Protein 3KUX (pdb70)

Secondary structure (DSSP, 8-state):
------EEEEEE--SHHIIIIIHHH---TTEEEEEEE-S-HHHHHTT-SS--EES-----S-SS--EEEE-S-TTTHHHHHHHHHHTT-EEEE-SS--S-HHHHHHHHHHHHHTT--EEE--GGGG-HHHHHHHHHHHHTTT-SEEEEEEEEE-B--SS-SS-S---B-HHHHHHHHHHHHHHHHH---SEEEEEE---TT--SB-EEEEEEEETTEEEEEEEESB--S---SEEEEESSEEEEE-S--SHHHHHHTT--S--TTTT----EEEEEESSS-EEEEEEPPPPP-THHHHHHHHHHHTTSS--SSBHHHHHH--HHHHHHHHHHHTS-EEP----

Nearest PDB structures (foldseek):
  3e82-assembly2_D  TM=9.423E-01  e=1.980E-44  Klebsiella pneumoniae subsp. pneumoniae MGH 78578
  3gfg-assembly2_C  TM=9.521E-01  e=1.732E-41  Bacillus subtilis subsp. subtilis str. 168
  3gfg-assembly5_J  TM=9.539E-01  e=9.279E-41  Bacillus subtilis subsp. subtilis str. 168
  3gfg-assembly3_F  TM=9.512E-01  e=4.410E-40  Bacillus subtilis subsp. subtilis str. 168
  3fhl-assembly2_D  TM=9.254E-01  e=2.759E-38  Bacteroides fragilis NCTC 9343

Structure (mmCIF, N/CA/C/O backbone):
data_3KUX
#
_entry.id   3KUX
#
_cell.length_a   97.55
_cell.length_b   97.55
_cell.length_c   172.51
_cell.angle_alpha   90.0
_cell.angle_beta   90.0
_cell.angle_gamma   120.0
#
_symmetry.space_group_name_H-M   'P 65 2 2'
#
loop_
_entity.id
_entity.type
_entity.pdbx_description
1 polymer 'Putative oxidoreductase'
2 non-polymer 'CHLORIDE ION'
3 water water
#
loop_
_atom_site.group_PDB
_atom_site.id
_atom_site.type_symbol
_atom_site.label_atom_id
_atom_site.label_alt_id
_atom_site.label_comp_id
_atom_site.label_asym_id
_atom_site.label_entity_id
_atom_site.label_seq_id
_atom_site.pdbx_PDB_ins_code
_atom_site.Cartn_x
_atom_site.Cartn_y
_atom_site.Cartn_z
_atom_site.occupancy
_atom_site.B_iso_or_equiv
_atom_site.auth_seq_id
_atom_site.auth_comp_id
_atom_site.auth_asym_id
_atom_site.auth_atom_id
_atom_site.pdbx_PDB_model_num
ATOM 1 N N . SER A 1 1 ? -1.607 39.847 -30.290 1.00 90.79 -2 SER A N 1
ATOM 2 C CA . SER A 1 1 ? -2.956 39.244 -30.510 1.00 91.25 -2 SER A CA 1
ATOM 3 C C . SER A 1 1 ? -4.055 40.077 -29.847 1.00 90.92 -2 SER A C 1
ATOM 4 O O . SER A 1 1 ? -3.767 41.001 -29.083 1.00 90.19 -2 SER A O 1
ATOM 7 N N . ASN A 1 2 ? -5.311 39.747 -30.140 1.00 90.77 -1 ASN A N 1
AT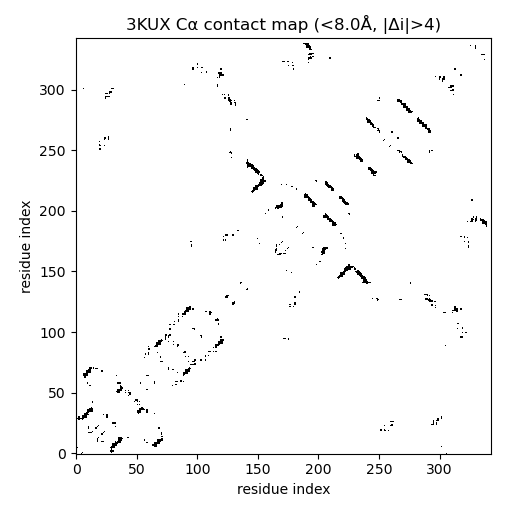OM 8 C CA . ASN A 1 2 ? -6.445 40.535 -29.654 1.00 90.94 -1 ASN A CA 1
ATOM 9 C C . ASN A 1 2 ? -7.078 40.032 -28.358 1.00 89.98 -1 ASN A C 1
ATOM 10 O O . ASN A 1 2 ? -7.433 38.857 -28.240 1.00 89.34 -1 ASN A O 1
ATOM 15 N N . ALA A 1 3 ? -7.220 40.939 -27.393 1.00 88.93 0 ALA A N 1
ATOM 16 C CA . ALA A 1 3 ? -7.941 40.657 -26.154 1.00 86.50 0 ALA A CA 1
ATOM 17 C C . ALA A 1 3 ? -9.426 40.863 -26.402 1.00 84.86 0 ALA A C 1
ATOM 18 O O . ALA A 1 3 ? -10.242 40.796 -25.483 1.00 84.93 0 ALA A O 1
ATOM 28 N N . ALA A 1 5 ? -10.656 39.587 -29.720 1.00 74.84 2 ALA A N 1
ATOM 29 C CA . ALA A 1 5 ? -10.960 38.471 -30.613 1.00 71.43 2 ALA A CA 1
ATOM 30 C C . ALA A 1 5 ? -10.062 37.246 -30.412 1.00 68.87 2 ALA A C 1
ATOM 31 O O . ALA A 1 5 ? -10.185 36.260 -31.135 1.00 68.15 2 ALA A O 1
ATOM 33 N N . ASP A 1 6 ? -9.162 37.302 -29.436 1.00 65.86 3 ASP A N 1
ATOM 34 C CA . ASP A 1 6 ? -8.262 36.179 -29.191 1.00 62.40 3 ASP A CA 1
ATOM 35 C C . ASP A 1 6 ? -8.171 35.843 -27.703 1.00 58.95 3 ASP A C 1
ATOM 36 O O . ASP A 1 6 ? -8.294 36.720 -26.850 1.00 58.58 3 ASP A O 1
ATOM 41 N N . LYS A 1 7 ? -7.958 34.565 -27.402 1.00 54.24 4 LYS A N 1
ATOM 42 C CA . LYS A 1 7 ? -7.936 34.096 -26.023 1.00 49.80 4 LYS A CA 1
ATOM 43 C C . LYS A 1 7 ? -6.720 33.235 -25.713 1.00 46.32 4 LYS A C 1
ATOM 44 O O . LYS A 1 7 ? -6.286 32.430 -26.534 1.00 46.17 4 LYS A O 1
ATOM 50 N N . ILE A 1 8 ? -6.179 33.423 -24.515 1.00 41.84 5 ILE A N 1
ATOM 51 C CA . ILE A 1 8 ? -5.118 32.584 -23.985 1.00 37.09 5 ILE A CA 1
ATOM 52 C C . ILE A 1 8 ? -5.758 31.600 -23.021 1.00 35.43 5 ILE A C 1
ATOM 53 O O . ILE A 1 8 ? -6.297 32.001 -21.991 1.00 35.42 5 ILE A O 1
ATOM 58 N N . LYS A 1 9 ? -5.718 30.316 -23.352 1.00 32.88 6 LYS A N 1
ATOM 59 C CA . LYS A 1 9 ? -6.339 29.317 -22.494 1.00 31.74 6 LYS A CA 1
ATOM 60 C C . LYS A 1 9 ? -5.442 29.008 -21.300 1.00 30.17 6 LYS A C 1
ATOM 61 O O . LYS A 1 9 ? -4.239 28.794 -21.450 1.00 30.14 6 LYS A O 1
ATOM 67 N N . VAL A 1 10 ? -6.035 28.996 -20.111 1.00 28.37 7 VAL A N 1
ATOM 68 C CA . VAL A 1 10 ? -5.272 28.860 -18.877 1.00 26.14 7 VAL A CA 1
ATOM 69 C C . VAL A 1 10 ? -5.624 27.594 -18.100 1.00 25.67 7 VAL A C 1
ATOM 70 O O . VAL A 1 10 ? -6.781 27.175 -18.065 1.00 25.84 7 VAL A O 1
ATOM 74 N N . GLY A 1 11 ? -4.615 26.994 -17.476 1.00 25.33 8 GLY A N 1
ATOM 75 C CA . GLY A 1 11 ? -4.817 25.841 -16.601 1.00 23.61 8 GLY A CA 1
ATOM 76 C C . GLY A 1 11 ? -4.444 26.158 -15.161 1.00 22.72 8 GLY A C 1
ATOM 77 O O . GLY A 1 11 ? -3.295 26.488 -14.864 1.00 22.69 8 GLY A O 1
ATOM 78 N N . LEU A 1 12 ? -5.421 26.068 -14.265 1.00 21.54 9 LEU A N 1
ATOM 79 C CA . LEU A 1 12 ? -5.192 26.342 -12.850 1.00 21.35 9 LEU A CA 1
ATOM 80 C C . LEU A 1 12 ? -4.955 25.039 -12.092 1.00 22.30 9 LEU A C 1
ATOM 81 O O . LEU A 1 12 ? -5.612 24.032 -12.357 1.00 24.75 9 LEU A O 1
ATOM 86 N N . LEU A 1 13 ? -4.018 25.060 -11.150 1.00 21.53 10 LEU A N 1
ATOM 87 C CA . LEU A 1 13 ? -3.645 23.852 -10.418 1.00 22.04 10 LEU A CA 1
ATOM 88 C C . LEU A 1 13 ? -4.212 23.813 -8.999 1.00 23.06 10 LEU A C 1
ATOM 89 O O . LEU A 1 13 ? -3.740 24.523 -8.108 1.00 24.36 10 LEU A O 1
ATOM 94 N N . GLY A 1 14 ? -5.227 22.978 -8.798 1.00 22.76 11 GLY A N 1
ATOM 95 C CA . GLY A 1 14 ? -5.849 22.825 -7.487 1.00 23.63 11 GLY A CA 1
ATOM 96 C C . GLY A 1 14 ? -6.851 23.921 -7.181 1.00 24.21 11 GLY A C 1
ATOM 97 O O . GLY A 1 14 ? -6.929 24.917 -7.898 1.00 23.04 11 GLY A O 1
ATOM 98 N N . TYR A 1 15 ? -7.627 23.734 -6.117 1.00 24.82 12 TYR A N 1
ATOM 99 C CA . TYR A 1 15 ? -8.587 24.750 -5.699 1.00 25.27 12 TYR A CA 1
ATOM 100 C C . TYR A 1 15 ? -8.382 25.147 -4.239 1.00 24.34 12 TYR A C 1
ATOM 101 O O . TYR A 1 15 ? -9.321 25.131 -3.435 1.00 23.21 12 TYR A O 1
ATOM 110 N N . GLY A 1 16 ? -7.145 25.502 -3.907 1.00 23.13 13 GLY A N 1
ATOM 111 C CA . GLY A 1 16 ? -6.819 25.961 -2.568 1.00 21.97 13 GLY A CA 1
ATOM 112 C C . GLY A 1 16 ? -7.386 27.342 -2.308 1.00 21.84 13 GLY A C 1
ATOM 113 O O . GLY A 1 16 ? -8.108 27.898 -3.137 1.00 20.66 13 GLY A O 1
ATOM 114 N N . TYR A 1 17 ? -7.055 27.898 -1.149 1.00 21.62 14 TYR A N 1
ATOM 115 C CA . TYR A 1 17 ? -7.503 29.235 -0.789 1.00 21.76 14 TYR A CA 1
ATOM 116 C C . TYR A 1 17 ? -7.090 30.271 -1.840 1.00 21.84 14 TYR A C 1
ATOM 117 O O . TYR A 1 17 ? -7.815 31.237 -2.097 1.00 20.62 14 TYR A O 1
ATOM 126 N N . ALA A 1 18 ? -5.924 30.064 -2.444 1.00 20.86 15 ALA A N 1
ATOM 127 C CA . ALA A 1 18 ? -5.405 31.001 -3.433 1.00 19.31 15 ALA A CA 1
ATOM 128 C C . ALA A 1 18 ? -6.148 30.918 -4.769 1.00 19.00 15 ALA A C 1
ATOM 129 O O . ALA A 1 18 ? -6.485 31.945 -5.355 1.00 18.05 15 ALA A O 1
ATOM 131 N N . SER A 1 19 ? -6.399 29.702 -5.249 1.00 18.28 16 SER A N 1
ATOM 132 C CA . SER A 1 19 ? -7.098 29.518 -6.521 1.00 19.04 16 SER A CA 1
ATOM 133 C C . SER A 1 19 ? -8.515 30.063 -6.434 1.00 19.35 16 SER A C 1
ATOM 134 O O . SER A 1 19 ? -9.002 30.756 -7.334 1.00 17.40 16 SER A O 1
ATOM 137 N N . LYS A 1 20 ? -9.162 29.730 -5.325 1.00 20.18 17 LYS A N 1
ATOM 138 C CA . LYS A 1 20 ? -10.518 30.143 -5.023 1.00 19.52 17 LYS A CA 1
ATOM 139 C C . LYS A 1 20 ? -10.614 31.660 -4.879 1.00 17.96 17 LYS A C 1
ATOM 140 O O . LYS A 1 20 ? -11.516 32.294 -5.431 1.00 18.30 17 LYS A O 1
ATOM 146 N N . THR A 1 21 ? -9.668 32.239 -4.149 1.00 15.90 18 THR A N 1
ATOM 147 C CA . THR A 1 21 ? -9.745 33.644 -3.770 1.00 14.28 18 THR A CA 1
ATOM 148 C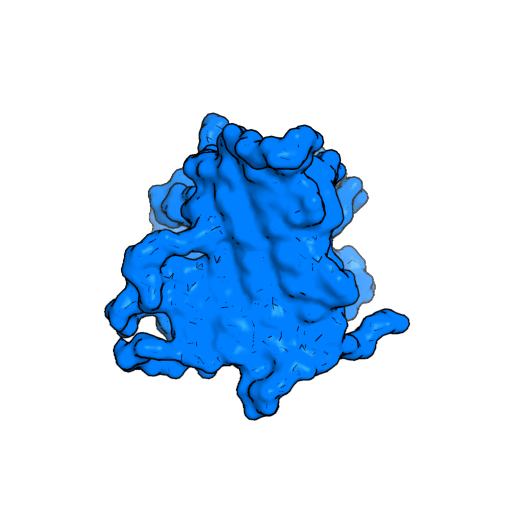 C . THR A 1 21 ? -9.167 34.597 -4.817 1.00 14.48 18 THR A C 1
ATOM 149 O O . THR A 1 21 ? -9.756 35.633 -5.114 1.00 15.26 18 THR A O 1
ATOM 153 N N . PHE A 1 22 ? -8.018 34.250 -5.381 1.00 15.18 19 PHE A N 1
ATOM 154 C CA . PHE A 1 22 ? -7.337 35.156 -6.295 1.00 15.60 19 PHE A CA 1
ATOM 155 C C . PHE A 1 22 ? -7.374 34.689 -7.740 1.00 17.62 19 PHE A C 1
ATOM 156 O O . PHE A 1 22 ? -8.003 35.314 -8.594 1.00 20.94 19 PHE A O 1
ATOM 164 N N . HIS A 1 23 ? -6.695 33.585 -8.011 1.00 18.41 20 HIS A N 1
ATOM 165 C CA . HIS A 1 23 ? -6.429 33.176 -9.386 1.00 19.94 20 HIS A CA 1
ATOM 166 C C . HIS A 1 23 ? -7.666 32.957 -10.257 1.00 19.70 20 HIS A C 1
ATOM 167 O O . HIS A 1 23 ? -7.752 33.493 -11.362 1.00 18.33 20 HIS A O 1
ATOM 174 N N . ALA A 1 24 ? -8.625 32.179 -9.768 1.00 19.92 21 ALA A N 1
ATOM 175 C CA . ALA A 1 24 ? -9.843 31.951 -10.542 1.00 20.23 21 ALA A CA 1
ATOM 176 C C . ALA A 1 24 ? -10.550 33.274 -10.836 1.00 19.13 21 ALA A C 1
ATOM 177 O O . ALA A 1 24 ? -10.659 33.679 -11.989 1.00 19.86 21 ALA A O 1
ATOM 179 N N . PRO A 1 25 ? -11.017 33.960 -9.784 1.00 18.36 22 PRO A N 1
ATOM 180 C CA . PRO A 1 25 ? -11.776 35.192 -9.955 1.00 17.29 22 PRO A CA 1
ATOM 181 C C . PRO A 1 25 ? -11.057 36.205 -10.832 1.00 17.33 22 PRO A C 1
ATOM 182 O O . PRO A 1 25 ? -11.698 36.891 -11.622 1.00 18.92 22 PRO A O 1
ATOM 186 N N . LEU A 1 26 ? -9.736 36.296 -10.695 1.00 18.62 23 LEU A N 1
ATOM 187 C CA . LEU A 1 26 ? -8.952 37.313 -11.404 1.00 18.38 23 LEU A CA 1
ATOM 188 C C . LEU A 1 26 ? -8.682 36.967 -12.867 1.00 19.77 23 LEU A C 1
ATOM 189 O O . LEU A 1 26 ? -8.721 37.844 -13.731 1.00 22.02 23 LEU A O 1
ATOM 194 N N . ILE A 1 27 ? -8.394 35.695 -13.140 1.00 19.52 24 ILE A N 1
ATOM 195 C CA . ILE A 1 27 ? -8.251 35.223 -14.513 1.00 19.65 24 ILE A CA 1
ATOM 196 C C . ILE A 1 27 ? -9.592 35.316 -15.219 1.00 20.91 24 ILE A C 1
ATOM 197 O O . ILE A 1 27 ? -9.680 35.761 -16.362 1.00 23.25 24 ILE A O 1
ATOM 210 N N . GLY A 1 29 ? -11.924 37.347 -14.667 1.00 18.63 26 GLY A N 1
ATOM 211 C CA . GLY A 1 29 ? -12.313 38.736 -14.884 1.00 19.28 26 GLY A CA 1
ATOM 212 C C . GLY A 1 29 ? -11.427 39.469 -15.869 1.00 19.17 26 GLY A C 1
ATOM 213 O O . GLY A 1 29 ? -11.617 40.656 -16.128 1.00 18.10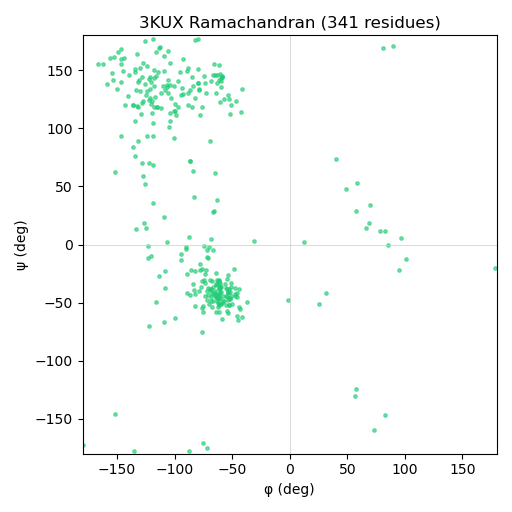 26 GLY A O 1
ATOM 214 N N . THR A 1 30 ? -10.460 38.753 -16.426 1.00 19.80 27 THR A N 1
ATOM 215 C CA . THR A 1 30 ? -9.494 39.345 -17.340 1.00 20.36 27 THR A CA 1
ATOM 216 C C . THR A 1 30 ? -9.787 38.981 -18.800 1.00 19.55 27 THR A C 1
ATOM 217 O O . THR A 1 30 ? -9.686 37.810 -19.193 1.00 19.57 27 THR A O 1
ATOM 221 N N . PRO A 1 31 ? -10.158 39.987 -19.611 1.00 18.15 28 PRO A N 1
ATOM 222 C CA . PRO A 1 31 ? -10.399 39.758 -21.033 1.00 17.59 28 PRO A CA 1
ATOM 223 C C . PRO A 1 31 ? -9.120 39.268 -21.695 1.00 17.61 28 PRO A C 1
ATOM 224 O O . PRO A 1 31 ? -8.030 39.726 -21.348 1.00 18.08 28 PRO A O 1
ATOM 228 N N . GLY A 1 32 ? -9.251 38.335 -22.630 1.00 16.90 29 GLY A N 1
ATOM 229 C CA . GLY A 1 32 ? -8.088 37.751 -23.278 1.00 17.98 29 GLY A CA 1
ATOM 230 C C . GLY A 1 32 ? -7.656 36.461 -22.609 1.00 19.19 29 GLY A C 1
ATOM 231 O O . GLY A 1 32 ? -6.984 35.637 -23.224 1.00 19.77 29 GLY A O 1
ATOM 232 N N . LEU A 1 33 ? -8.038 36.284 -21.347 1.00 20.14 30 LEU A N 1
ATOM 233 C CA . LEU A 1 33 ? -7.734 35.049 -20.629 1.00 20.89 30 LEU A CA 1
ATOM 234 C C . LEU A 1 33 ? -8.979 34.179 -20.453 1.00 22.14 30 LEU A C 1
ATOM 235 O O . LEU A 1 33 ? -10.057 34.673 -20.110 1.00 22.48 30 LEU A O 1
ATOM 240 N N . GLU A 1 34 ? -8.818 32.882 -20.696 1.00 23.56 31 GLU A N 1
ATOM 241 C CA . GLU A 1 34 ? -9.906 31.918 -20.561 1.00 26.92 31 GLU A CA 1
ATOM 242 C C . GLU A 1 34 ? -9.462 30.740 -19.699 1.00 28.32 31 GLU A C 1
ATOM 243 O O . GLU A 1 34 ? -8.591 29.961 -20.094 1.00 27.77 31 GLU A O 1
ATOM 249 N N . LEU A 1 35 ? -10.056 30.620 -18.517 1.00 29.86 32 LEU A N 1
ATOM 250 C CA . LEU A 1 35 ? -9.739 29.515 -17.623 1.00 31.01 32 LEU A CA 1
ATOM 251 C C . LEU A 1 35 ? -10.274 28.205 -18.205 1.00 32.11 32 LEU A C 1
ATOM 252 O O . LEU A 1 35 ? -11.407 27.799 -17.933 1.00 32.07 32 LEU A O 1
ATOM 257 N N . ALA A 1 36 ? -9.446 27.557 -19.018 1.00 33.19 33 ALA A N 1
ATOM 258 C CA . ALA A 1 36 ? -9.834 26.326 -19.691 1.00 34.14 33 ALA A CA 1
ATOM 259 C C . ALA A 1 36 ? -10.176 25.220 -18.699 1.00 34.67 33 ALA A C 1
ATOM 260 O O . ALA A 1 36 ? -11.241 24.613 -18.786 1.00 35.70 33 ALA A O 1
ATOM 262 N N . GLY A 1 37 ? -9.278 24.962 -17.754 1.00 34.87 34 GLY A N 1
ATOM 263 C CA . GLY A 1 37 ? -9.485 23.870 -16.808 1.00 34.42 34 GLY A CA 1
ATOM 264 C C . GLY A 1 37 ? -8.818 24.041 -15.457 1.00 33.46 34 GLY A C 1
ATOM 265 O O . GLY A 1 37 ? -7.889 24.834 -15.299 1.00 32.93 34 GLY A O 1
ATOM 266 N N . VAL A 1 38 ? -9.301 23.283 -14.480 1.00 32.97 35 VAL A N 1
ATOM 267 C CA . VAL A 1 38 ? -8.735 23.287 -13.142 1.00 33.73 35 VAL A CA 1
ATOM 268 C C . VAL A 1 38 ? -8.569 21.850 -12.664 1.00 34.55 35 VAL A C 1
ATOM 269 O O . VAL A 1 38 ? -9.487 21.042 -12.803 1.00 35.18 35 VAL A O 1
ATOM 273 N N . SER A 1 39 ? -7.401 21.533 -12.110 1.00 34.34 36 SER A N 1
ATOM 274 C CA . SER A 1 39 ? -7.158 20.205 -11.551 1.00 34.27 36 SER A CA 1
ATOM 275 C C . SER A 1 39 ? -7.498 20.195 -10.065 1.00 35.26 36 SER A C 1
ATOM 276 O O . SER A 1 39 ? -7.052 21.065 -9.317 1.00 35.72 36 SER A O 1
ATOM 279 N N . SER A 1 40 ? -8.292 19.217 -9.638 1.00 36.16 37 SER A N 1
ATOM 280 C CA . SER A 1 40 ? -8.741 19.175 -8.250 1.00 38.22 37 SER A CA 1
ATOM 281 C C . SER A 1 40 ? -9.276 17.814 -7.823 1.00 39.77 37 SER A C 1
ATOM 282 O O . SER A 1 40 ? -9.726 17.022 -8.653 1.00 39.55 37 SER A O 1
ATOM 285 N N . SER A 1 41 ? -9.223 17.552 -6.519 1.00 42.30 38 SER A N 1
ATOM 286 C CA . SER A 1 41 ? -9.752 16.312 -5.952 1.00 44.80 38 SER A CA 1
ATOM 287 C C . SER A 1 41 ? -11.277 16.334 -5.890 1.00 46.51 38 SER A C 1
ATOM 288 O O . SER A 1 41 ? -11.937 15.417 -6.381 1.00 46.99 38 SER A O 1
ATOM 291 N N . ASP A 1 42 ? -11.831 17.380 -5.280 1.00 47.99 39 ASP A N 1
ATOM 292 C CA . ASP A 1 42 ? -13.281 17.531 -5.187 1.00 49.04 39 ASP A CA 1
ATOM 293 C C . ASP A 1 42 ? -13.786 18.593 -6.154 1.00 48.36 39 ASP A C 1
ATOM 294 O O . ASP A 1 42 ? -13.687 19.789 -5.884 1.00 48.26 39 ASP A O 1
ATOM 299 N N . ALA A 1 43 ? -14.328 18.145 -7.280 1.00 48.18 40 ALA A N 1
ATOM 300 C CA . ALA A 1 43 ? -14.889 19.052 -8.268 1.00 48.71 40 ALA A CA 1
ATOM 301 C C . ALA A 1 43 ? -16.087 19.797 -7.685 1.00 49.11 40 ALA A C 1
ATOM 302 O O . ALA A 1 43 ? -16.321 20.963 -8.006 1.00 49.02 40 ALA A O 1
ATOM 304 N N . SER A 1 44 ? -16.838 19.118 -6.824 1.00 49.83 41 SER A N 1
ATOM 305 C CA . SER A 1 44 ? -18.004 19.718 -6.180 1.00 49.99 41 SER A CA 1
ATOM 306 C C . SER A 1 44 ? -17.639 21.017 -5.466 1.00 50.12 41 SER A C 1
ATOM 307 O O . SER A 1 44 ? -18.408 21.978 -5.474 1.00 51.20 41 SER A O 1
ATOM 310 N N . LYS A 1 45 ? -16.465 21.035 -4.845 1.00 50.00 42 LYS A N 1
ATOM 311 C CA . LYS A 1 45 ? -15.952 22.234 -4.193 1.00 49.75 42 LYS A CA 1
ATOM 312 C C . LYS A 1 45 ? -15.754 23.353 -5.215 1.00 48.80 42 LYS A C 1
ATOM 313 O O . LYS A 1 45 ? -15.954 24.531 -4.913 1.00 48.82 42 LYS A O 1
ATOM 319 N N . VAL A 1 46 ? -15.372 22.974 -6.431 1.00 47.71 43 VAL A N 1
ATOM 320 C CA . VAL A 1 46 ? -15.150 23.936 -7.504 1.00 46.98 43 VAL A CA 1
ATOM 321 C C . VAL A 1 46 ? -16.465 24.453 -8.060 1.00 47.05 43 VAL A C 1
ATOM 322 O O . VAL A 1 46 ? -16.724 25.656 -8.047 1.00 46.80 43 VAL A O 1
ATOM 326 N N . HIS A 1 47 ? -17.291 23.530 -8.545 1.00 47.64 44 HIS A N 1
ATOM 327 C CA . HIS A 1 47 ? -18.533 23.872 -9.237 1.00 48.36 44 HIS A CA 1
ATOM 328 C C . HIS A 1 47 ? -19.402 24.847 -8.450 1.00 48.18 44 HIS A C 1
ATOM 329 O O . HIS A 1 47 ? -20.049 25.714 -9.030 1.00 47.53 44 HIS A O 1
ATOM 336 N N . ALA A 1 48 ? -19.414 24.693 -7.130 1.00 49.27 45 ALA A N 1
ATOM 337 C CA . ALA A 1 48 ? -20.157 25.594 -6.258 1.00 50.16 45 ALA A CA 1
ATOM 338 C C . ALA A 1 48 ? -19.865 27.049 -6.612 1.00 51.01 45 ALA A C 1
ATOM 339 O O . ALA A 1 48 ? -20.643 27.947 -6.289 1.00 51.79 45 ALA A O 1
ATOM 341 N N . ASP A 1 49 ? -18.738 27.268 -7.281 1.00 51.27 46 ASP A N 1
ATOM 342 C CA . ASP A 1 49 ? -18.328 28.605 -7.686 1.00 51.55 46 ASP A CA 1
ATOM 343 C C . ASP A 1 49 ? -18.283 28.756 -9.203 1.00 52.43 46 ASP A C 1
ATOM 344 O O . ASP A 1 49 ? -18.840 29.704 -9.755 1.00 53.37 46 ASP A O 1
ATOM 349 N N . TRP A 1 50 ? -17.620 27.820 -9.876 1.00 53.30 47 TRP A N 1
ATOM 350 C CA . TRP A 1 50 ? -17.302 28.002 -11.290 1.00 53.84 47 TRP A CA 1
ATOM 351 C C . TRP A 1 50 ? -17.578 26.804 -12.195 1.00 54.53 47 TRP A C 1
ATOM 352 O O . TRP A 1 50 ? -16.647 26.093 -12.581 1.00 54.42 47 TRP A O 1
ATOM 363 N N . PRO A 1 51 ? -18.857 26.572 -12.527 1.00 54.58 48 PRO A N 1
ATOM 364 C CA . PRO A 1 51 ? -19.223 25.759 -13.675 1.00 53.41 48 PRO A CA 1
ATOM 365 C C . PRO A 1 51 ? -19.730 26.689 -14.776 1.00 52.80 48 PRO A C 1
ATOM 366 O O . PRO A 1 51 ? -20.411 27.669 -14.473 1.00 53.51 48 PRO A O 1
ATOM 370 N N . ALA A 1 52 ? -19.397 26.413 -16.034 1.00 51.30 49 ALA A N 1
ATOM 371 C CA . ALA A 1 52 ? -18.608 25.251 -16.415 1.00 49.93 49 ALA A CA 1
ATOM 372 C C . ALA A 1 52 ? -17.448 24.985 -15.467 1.00 50.58 49 ALA A C 1
ATOM 373 O O . ALA A 1 52 ? -16.697 25.888 -15.097 1.00 51.16 49 ALA A O 1
ATOM 375 N N . ILE A 1 53 ? -17.314 23.719 -15.089 1.00 51.24 50 ILE A N 1
ATOM 376 C CA . ILE A 1 53 ? -16.248 23.263 -14.216 1.00 49.17 50 ILE A CA 1
ATOM 377 C C . ILE A 1 53 ? -15.401 22.233 -14.950 1.00 48.07 50 ILE A C 1
ATOM 378 O O . ILE A 1 53 ? -15.417 21.052 -14.601 1.00 49.74 50 ILE A O 1
ATOM 383 N N . PRO A 1 54 ? -14.663 22.673 -15.982 1.00 45.86 51 PRO A N 1
ATOM 384 C CA . PRO A 1 54 ? -13.833 21.741 -16.734 1.00 45.11 51 PRO A CA 1
ATOM 385 C C . PRO A 1 54 ? -12.733 21.190 -15.837 1.00 44.88 51 PRO A C 1
ATOM 386 O O . PRO A 1 54 ? -11.547 21.388 -16.105 1.00 45.83 51 PRO A O 1
ATOM 390 N N . VAL A 1 55 ? -13.148 20.504 -14.775 1.00 43.53 52 VAL A N 1
ATOM 391 C CA . VAL A 1 55 ? -12.241 19.968 -13.771 1.00 41.15 52 VAL A CA 1
ATOM 392 C C . VAL A 1 55 ? -11.570 18.676 -14.212 1.00 39.44 52 VAL A C 1
ATOM 393 O O . VAL A 1 55 ? -12.199 17.813 -14.816 1.00 38.15 52 VAL A O 1
ATOM 397 N N . VAL A 1 56 ? -10.282 18.561 -13.905 1.00 38.64 53 VAL A N 1
ATOM 398 C CA . VAL A 1 56 ? -9.552 17.308 -14.052 1.00 38.22 53 VAL A CA 1
ATOM 399 C C . VAL A 1 56 ? -8.930 16.952 -12.703 1.00 38.43 53 VAL A C 1
ATOM 400 O O . VAL A 1 56 ? -8.659 17.834 -11.887 1.00 38.54 53 VAL A O 1
ATOM 404 N N . SER A 1 57 ? -8.709 15.665 -12.464 1.00 38.98 54 SER A N 1
ATOM 405 C CA . SER A 1 57 ? -8.219 15.220 -11.162 1.00 39.89 54 SER A CA 1
ATOM 406 C C . SER A 1 57 ? -6.695 15.171 -11.083 1.00 39.91 54 SER A C 1
ATOM 407 O O . SER A 1 57 ? -6.138 14.893 -10.023 1.00 39.28 54 SER A O 1
ATOM 410 N N . ASP A 1 58 ? -6.027 15.446 -12.200 1.00 40.71 55 ASP A N 1
ATOM 411 C CA . ASP A 1 58 ? -4.568 15.361 -12.255 1.00 41.87 55 ASP A CA 1
ATOM 412 C C . ASP A 1 58 ? -3.938 16.446 -13.130 1.00 41.13 55 ASP A C 1
ATOM 413 O O . ASP A 1 58 ? -4.218 16.528 -14.325 1.00 41.25 55 ASP A O 1
ATOM 418 N N . PRO A 1 59 ? -3.072 17.276 -12.529 1.00 40.50 56 PRO A N 1
ATOM 419 C CA . PRO A 1 59 ? -2.392 18.379 -13.205 1.00 39.94 56 PRO A CA 1
ATOM 420 C C . PRO A 1 59 ? -1.701 17.972 -14.506 1.00 39.60 56 PRO A C 1
ATOM 421 O O . PRO A 1 59 ? -1.630 18.770 -15.442 1.00 37.76 56 PRO A O 1
ATOM 425 N N . GLN A 1 60 ? -1.195 16.743 -14.562 1.00 40.56 57 GLN A N 1
ATOM 426 C CA . GLN A 1 60 ? -0.460 16.276 -15.737 1.00 41.63 57 GLN A CA 1
ATOM 427 C C . GLN A 1 60 ? -1.336 16.234 -16.989 1.00 42.40 57 GLN A C 1
ATOM 428 O O . GLN A 1 60 ? -0.831 16.236 -18.113 1.00 41.87 57 GLN A O 1
ATOM 442 N N . LEU A 1 62 ? -3.676 18.603 -17.696 1.00 43.36 59 LEU A N 1
ATOM 443 C CA . LEU A 1 62 ? -3.591 19.973 -18.178 1.00 41.63 59 LEU A CA 1
ATOM 444 C C . LEU A 1 62 ? -2.293 20.147 -18.958 1.00 42.13 59 LEU A C 1
ATOM 445 O O . LEU A 1 62 ? -2.301 20.626 -20.091 1.00 41.97 59 LEU A O 1
ATOM 450 N N . PHE A 1 63 ? -1.179 19.748 -18.350 1.00 42.66 60 PHE A N 1
ATOM 451 C CA . PHE A 1 63 ? 0.107 19.755 -19.038 1.00 43.16 60 PHE A CA 1
ATOM 452 C C . PHE A 1 63 ? -0.014 19.110 -20.421 1.00 42.48 60 PHE A C 1
ATOM 453 O O . PHE A 1 63 ? 0.612 19.558 -21.382 1.00 41.97 60 PHE A O 1
ATOM 461 N N . ASN A 1 64 ? -0.819 18.055 -20.513 1.00 41.47 61 ASN A N 1
ATOM 462 C CA . ASN A 1 64 ? -1.020 17.357 -21.779 1.00 41.89 61 ASN A CA 1
ATOM 463 C C . ASN A 1 64 ? -1.810 18.185 -22.787 1.00 41.45 61 ASN A C 1
ATOM 464 O O . ASN A 1 64 ? -1.390 18.342 -23.933 1.00 42.44 61 ASN A O 1
ATOM 469 N N . ASP A 1 65 ? -2.955 18.709 -22.358 1.00 39.64 62 ASP A N 1
ATOM 470 C CA . ASP A 1 65 ? -3.801 19.516 -23.231 1.00 37.69 62 ASP A CA 1
ATOM 471 C C . ASP A 1 65 ? -2.953 20.471 -24.067 1.00 36.21 62 ASP A C 1
ATOM 472 O O . ASP A 1 65 ? -2.323 21.380 -23.531 1.00 36.16 62 ASP A O 1
ATOM 477 N N . PRO A 1 66 ? -2.945 20.266 -25.393 1.00 35.33 63 PRO A N 1
ATOM 478 C CA . PRO A 1 66 ? -2.055 20.965 -26.318 1.00 33.70 63 PRO A CA 1
ATOM 479 C C . PRO A 1 66 ? -2.494 22.392 -26.635 1.00 31.70 63 PRO A C 1
ATOM 480 O O . PRO A 1 66 ? -1.700 23.180 -27.149 1.00 30.49 63 PRO A O 1
ATOM 484 N N . SER A 1 67 ? -3.747 22.716 -26.341 1.00 30.45 64 SER A N 1
ATOM 485 C CA . SER A 1 67 ? -4.283 24.033 -26.657 1.00 30.05 64 SER A CA 1
ATOM 486 C C . SER A 1 67 ? -4.030 24.997 -25.509 1.00 29.41 64 SER A C 1
ATOM 487 O O . SER A 1 67 ? -3.962 26.211 -25.707 1.00 29.55 64 SER A O 1
ATOM 490 N N . ILE A 1 68 ? -3.896 24.447 -24.307 1.00 28.87 65 ILE A N 1
ATOM 491 C CA . ILE A 1 68 ? -3.608 25.252 -23.128 1.00 26.40 65 ILE A CA 1
ATOM 492 C C . ILE A 1 68 ? -2.298 26.003 -23.305 1.00 26.08 65 ILE A C 1
ATOM 493 O O . ILE A 1 68 ? -1.306 25.441 -23.775 1.00 25.07 65 ILE A O 1
ATOM 498 N N . ASP A 1 69 ? -2.311 27.280 -22.929 1.00 25.10 66 ASP A N 1
ATOM 499 C CA . ASP A 1 69 ? -1.169 28.159 -23.132 1.00 24.12 66 ASP A CA 1
ATOM 500 C C . ASP A 1 69 ? -0.460 28.481 -21.823 1.00 23.63 66 ASP A C 1
ATOM 501 O O . ASP A 1 69 ? 0.767 28.577 -21.783 1.00 24.57 66 ASP A O 1
ATOM 506 N N . LEU A 1 70 ? -1.232 28.643 -20.753 1.00 23.33 67 LEU A N 1
ATOM 507 C CA . LEU A 1 70 ? -0.680 29.099 -19.477 1.00 22.38 67 LEU A CA 1
ATOM 508 C C . LEU A 1 70 ? -1.055 28.203 -18.299 1.00 23.36 67 LEU A C 1
ATOM 509 O O . LEU A 1 70 ? -2.161 27.664 -18.241 1.00 25.99 67 LEU A O 1
ATOM 514 N N . ILE A 1 71 ? -0.125 28.056 -17.361 1.00 22.02 68 ILE A N 1
ATOM 515 C CA . ILE A 1 71 ? -0.338 27.247 -16.167 1.00 21.59 68 ILE A CA 1
ATOM 516 C C . ILE A 1 71 ? -0.022 28.054 -14.910 1.00 21.99 68 ILE A C 1
ATOM 517 O O . ILE A 1 71 ? 1.082 28.579 -14.768 1.00 22.86 68 ILE A O 1
ATOM 522 N N . VAL A 1 72 ? -0.983 28.160 -13.997 1.00 21.78 69 VAL A N 1
ATOM 523 C CA . VAL A 1 72 ? -0.722 28.846 -12.732 1.00 22.76 69 VAL A CA 1
ATOM 524 C C . VAL A 1 72 ? -0.605 27.829 -11.608 1.00 21.36 69 VAL A C 1
ATOM 525 O O . VAL A 1 72 ? -1.388 26.882 -11.525 1.00 20.90 69 VAL A O 1
ATOM 529 N N . ILE A 1 73 ? 0.382 28.032 -10.747 1.00 19.34 70 ILE A N 1
ATOM 530 C CA . ILE A 1 73 ? 0.709 27.058 -9.728 1.00 18.66 70 ILE A CA 1
ATOM 531 C C . ILE A 1 73 ? 0.671 27.682 -8.339 1.00 20.04 70 ILE A C 1
ATOM 532 O O . ILE A 1 73 ? 1.657 28.266 -7.886 1.00 21.26 70 ILE A O 1
ATOM 537 N N . PRO A 1 74 ? -0.488 27.584 -7.671 1.00 20.98 71 PRO A N 1
ATOM 538 C CA . PRO A 1 74 ? -0.688 28.076 -6.321 1.00 22.05 71 PRO A CA 1
ATOM 539 C C . PRO A 1 74 ? -0.835 26.941 -5.312 1.00 23.89 71 PRO A C 1
ATOM 540 O O . PRO A 1 74 ? -1.434 27.137 -4.256 1.00 24.81 71 PRO A O 1
ATOM 544 N N . THR A 1 75 ? -0.303 25.767 -5.636 1.00 26.08 72 THR A N 1
ATOM 545 C CA . THR A 1 75 ? -0.404 24.609 -4.748 1.00 28.22 72 THR A CA 1
ATOM 546 C C . THR A 1 75 ? 0.549 24.737 -3.562 1.00 29.73 72 THR A C 1
ATOM 547 O O . THR A 1 75 ? 1.136 25.798 -3.350 1.00 30.24 72 THR A O 1
ATOM 551 N N . PRO A 1 76 ? 0.700 23.655 -2.778 1.00 31.72 73 PRO A N 1
ATOM 552 C CA . PRO A 1 76 ? 1.619 23.644 -1.636 1.00 32.46 73 PRO A CA 1
ATOM 553 C C . PRO A 1 76 ? 3.061 23.933 -2.052 1.00 34.33 73 PRO A C 1
ATOM 554 O O . PRO A 1 76 ? 3.497 23.514 -3.126 1.00 33.82 73 PRO A O 1
ATOM 558 N N . ASN A 1 77 ? 3.786 24.636 -1.187 1.00 36.64 74 ASN A N 1
ATOM 559 C CA . ASN A 1 77 ? 5.133 25.132 -1.482 1.00 37.76 74 ASN A CA 1
ATOM 560 C C . ASN A 1 77 ? 6.078 24.131 -2.141 1.00 37.28 74 ASN A C 1
ATOM 561 O O . ASN A 1 77 ? 6.835 24.488 -3.046 1.00 37.96 74 ASN A O 1
ATOM 566 N N . ASP A 1 78 ? 6.049 22.888 -1.675 1.00 36.35 75 ASP A N 1
ATOM 567 C CA . ASP A 1 78 ? 7.018 21.890 -2.124 1.00 36.26 75 ASP A CA 1
ATOM 568 C C . ASP A 1 78 ? 6.737 21.334 -3.522 1.00 35.39 75 ASP A C 1
ATOM 569 O O . ASP A 1 78 ? 7.640 20.805 -4.171 1.00 36.29 75 ASP A O 1
ATOM 574 N N . THR A 1 79 ? 5.496 21.459 -3.984 1.00 33.17 76 THR A N 1
ATOM 575 C CA . THR A 1 79 ? 5.117 20.946 -5.300 1.00 31.83 76 THR A CA 1
ATOM 576 C C . THR A 1 79 ? 5.478 21.911 -6.424 1.00 30.82 76 THR A C 1
ATOM 577 O O . THR A 1 79 ? 5.617 21.508 -7.579 1.00 30.52 76 THR A O 1
ATOM 581 N N . HIS A 1 80 ? 5.626 23.186 -6.076 1.00 30.00 77 HIS A N 1
ATOM 582 C CA . HIS A 1 80 ? 5.900 24.242 -7.053 1.00 28.01 77 HIS A CA 1
ATOM 583 C C . HIS A 1 80 ? 6.939 23.849 -8.102 1.00 27.14 77 HIS A C 1
ATOM 584 O O . HIS A 1 80 ? 6.664 23.924 -9.297 1.00 27.72 77 HIS A O 1
ATOM 591 N N . PHE A 1 81 ? 8.125 23.436 -7.656 1.00 26.17 78 PHE A N 1
ATOM 592 C CA . PHE A 1 81 ? 9.220 23.110 -8.577 1.00 25.29 78 PHE A CA 1
ATOM 593 C C . PHE A 1 81 ? 8.894 21.951 -9.523 1.00 25.96 78 PHE A C 1
ATOM 594 O O . PHE A 1 81 ? 8.946 22.114 -10.742 1.00 26.61 78 PHE A O 1
ATOM 602 N N . PRO A 1 82 ? 8.568 20.772 -8.969 1.00 25.50 79 PRO A N 1
ATOM 603 C CA . PRO A 1 82 ? 8.126 19.683 -9.832 1.00 25.27 79 PRO A CA 1
ATOM 604 C C . PRO A 1 82 ? 7.110 20.173 -10.864 1.00 24.89 79 PRO A C 1
ATOM 605 O O . PRO A 1 82 ? 7.389 20.156 -12.065 1.00 25.32 79 PRO A O 1
ATOM 609 N N . LEU A 1 83 ? 5.947 20.614 -10.393 1.00 24.10 80 LEU A N 1
ATOM 610 C CA . LEU A 1 83 ? 4.884 21.072 -11.283 1.00 24.00 80 LEU A CA 1
ATOM 611 C C . LEU A 1 83 ? 5.391 22.113 -12.274 1.00 24.46 80 LEU A C 1
ATOM 612 O O . LEU A 1 83 ? 5.107 22.033 -13.471 1.00 24.79 80 LEU A O 1
ATOM 617 N N . ALA A 1 84 ? 6.141 23.088 -11.771 1.00 23.56 81 ALA A N 1
ATOM 618 C CA . ALA A 1 84 ? 6.725 24.114 -12.623 1.00 24.12 81 ALA A CA 1
ATOM 619 C C . ALA A 1 84 ? 7.570 23.497 -13.738 1.00 24.85 81 ALA A C 1
ATOM 620 O O . ALA A 1 84 ? 7.376 23.804 -14.912 1.00 25.08 81 ALA A O 1
ATOM 622 N N . GLN A 1 85 ? 8.503 22.625 -13.371 1.00 26.03 82 GLN A N 1
ATOM 623 C CA . GLN A 1 85 ? 9.327 21.944 -14.364 1.00 27.82 82 GLN A CA 1
ATOM 624 C C . GLN A 1 85 ? 8.455 21.234 -15.389 1.00 27.85 82 GLN A C 1
ATOM 625 O O . GLN A 1 85 ? 8.563 21.483 -16.589 1.00 27.95 82 GLN A O 1
ATOM 631 N N . SER A 1 86 ? 7.588 20.349 -14.910 1.00 28.32 83 SER A N 1
ATOM 632 C CA . SER A 1 86 ? 6.688 19.620 -15.791 1.00 28.76 83 SER A CA 1
ATOM 633 C C . SER A 1 86 ? 6.014 20.574 -16.775 1.00 30.03 83 SER A C 1
ATOM 634 O O . SER A 1 86 ? 5.887 20.271 -17.962 1.00 30.24 83 SER A O 1
ATOM 637 N N . ALA A 1 87 ? 5.592 21.730 -16.270 1.00 30.78 84 ALA A N 1
ATOM 638 C CA . ALA A 1 87 ? 4.866 22.709 -17.077 1.00 31.77 84 ALA A CA 1
ATOM 639 C C . ALA A 1 87 ? 5.736 23.310 -18.175 1.00 31.92 84 ALA A C 1
ATOM 640 O O . ALA A 1 87 ? 5.326 23.382 -19.335 1.00 33.19 84 ALA A O 1
ATOM 642 N N . LEU A 1 88 ? 6.933 23.747 -17.803 1.00 31.67 85 LEU A N 1
ATOM 643 C CA . LEU A 1 88 ? 7.871 24.308 -18.765 1.00 31.16 85 LEU A CA 1
ATOM 644 C C . LEU A 1 88 ? 8.284 23.253 -19.781 1.00 31.64 85 LEU A C 1
ATOM 645 O O . LEU A 1 88 ? 8.497 23.558 -20.954 1.00 32.27 85 LEU A O 1
ATOM 650 N N . ALA A 1 89 ? 8.397 22.010 -19.325 1.00 31.96 86 ALA A N 1
ATOM 651 C CA . ALA A 1 89 ? 8.715 20.902 -20.214 1.00 32.08 86 ALA A CA 1
ATOM 652 C C . ALA A 1 89 ? 7.611 20.751 -21.250 1.00 32.53 86 ALA A C 1
ATOM 653 O O . ALA A 1 89 ? 7.880 20.592 -22.441 1.00 33.43 86 ALA A O 1
ATOM 655 N N . ALA A 1 90 ? 6.366 20.813 -20.788 1.00 32.33 87 ALA A N 1
ATOM 656 C CA . ALA A 1 90 ? 5.210 20.717 -21.674 1.00 32.36 87 ALA A CA 1
ATOM 657 C C . ALA A 1 90 ? 5.085 21.938 -22.586 1.00 31.78 87 ALA A C 1
ATOM 658 O O . ALA A 1 90 ? 4.116 22.066 -23.332 1.00 32.25 87 ALA A O 1
ATOM 660 N N . GLY A 1 91 ? 6.067 22.831 -22.518 1.00 31.54 88 GLY A N 1
ATOM 661 C CA . GLY A 1 91 ? 6.089 24.022 -23.364 1.00 31.07 88 GLY A CA 1
ATOM 662 C C . GLY A 1 91 ? 5.026 25.055 -23.023 1.00 31.61 88 GLY A C 1
ATOM 663 O O . GLY A 1 91 ? 4.519 25.749 -23.907 1.00 32.23 88 GLY A O 1
ATOM 664 N N . LYS A 1 92 ? 4.690 25.176 -21.743 1.00 29.55 89 LYS A N 1
ATOM 665 C CA . LYS A 1 92 ? 3.637 26.100 -21.340 1.00 28.18 89 LYS A CA 1
ATOM 666 C C . LYS A 1 92 ? 4.143 27.225 -20.454 1.00 27.48 89 LYS A C 1
ATOM 667 O O . LYS A 1 92 ? 5.056 27.032 -19.656 1.00 29.57 89 LYS A O 1
ATOM 673 N N . HIS A 1 93 ? 3.552 28.406 -20.616 1.00 25.74 90 HIS A N 1
ATOM 674 C CA . HIS A 1 93 ? 3.888 29.557 -19.784 1.00 24.33 90 HIS A CA 1
ATOM 675 C C . HIS A 1 93 ? 3.470 29.291 -18.342 1.00 23.84 90 HIS A C 1
ATOM 676 O O . HIS A 1 93 ? 2.556 28.502 -18.093 1.00 24.00 90 HIS A O 1
ATOM 683 N N . VAL A 1 94 ? 4.124 29.955 -17.394 1.00 23.14 91 VAL A N 1
ATOM 684 C CA . VAL A 1 94 ? 3.896 29.646 -15.985 1.00 22.69 91 VAL A CA 1
ATOM 685 C C . VAL A 1 94 ? 3.847 30.840 -15.042 1.00 22.41 91 VAL A C 1
ATOM 686 O O . VAL A 1 94 ? 4.760 31.666 -15.018 1.00 23.79 91 VAL A O 1
ATOM 690 N N . VAL A 1 95 ? 2.776 30.911 -14.257 1.00 21.57 92 VAL A N 1
ATOM 691 C CA . VAL A 1 95 ? 2.704 31.831 -13.131 1.00 19.99 92 VAL A CA 1
ATOM 692 C C . VAL A 1 95 ? 2.720 31.034 -11.829 1.00 21.10 92 VAL A C 1
ATOM 693 O O . VAL A 1 95 ? 1.826 30.231 -11.572 1.00 24.01 92 VAL A O 1
ATOM 697 N N . VAL A 1 96 ? 3.744 31.255 -11.015 1.00 20.77 93 VAL A N 1
ATOM 698 C CA . VAL A 1 96 ? 3.862 30.588 -9.722 1.00 22.00 93 VAL A CA 1
ATOM 699 C C . VAL A 1 96 ? 3.506 31.539 -8.575 1.00 23.30 93 VAL A C 1
ATOM 700 O O . VAL A 1 96 ? 3.915 32.701 -8.567 1.00 22.13 93 VAL A O 1
ATOM 704 N N . ASP A 1 97 ? 2.746 31.045 -7.604 1.00 24.87 94 ASP A N 1
ATOM 705 C CA . ASP A 1 97 ? 2.400 31.855 -6.443 1.00 25.86 94 ASP A CA 1
ATOM 706 C C . ASP A 1 97 ? 3.543 31.825 -5.426 1.00 26.49 94 ASP A C 1
ATOM 707 O O . ASP A 1 97 ? 4.542 31.133 -5.630 1.00 26.96 94 ASP A O 1
ATOM 712 N N . LYS A 1 98 ? 3.405 32.585 -4.342 1.00 26.76 95 LYS A N 1
ATOM 713 C CA . LYS A 1 98 ? 4.423 32.615 -3.296 1.00 27.11 95 LYS A CA 1
ATOM 714 C C . LYS A 1 98 ? 4.155 31.538 -2.252 1.00 27.33 95 LYS A C 1
ATOM 715 O O . LYS A 1 98 ? 3.004 31.183 -2.008 1.00 28.11 95 LYS A O 1
ATOM 721 N N . PRO A 1 99 ? 5.222 31.015 -1.631 1.00 27.89 96 PRO A N 1
ATOM 722 C CA . PRO A 1 99 ? 6.602 31.390 -1.939 1.00 27.78 96 PRO A CA 1
ATOM 723 C C . PRO A 1 99 ? 7.033 30.773 -3.259 1.00 27.28 96 PRO A C 1
ATOM 724 O O . PRO A 1 99 ? 6.619 29.660 -3.582 1.00 28.21 96 PRO A O 1
ATOM 728 N N . PHE A 1 100 ? 7.852 31.486 -4.020 1.00 25.98 97 PHE A N 1
ATOM 729 C CA . PHE A 1 100 ? 8.242 31.002 -5.338 1.00 25.59 97 PHE A CA 1
ATOM 730 C C . PHE A 1 100 ? 8.635 29.526 -5.296 1.00 24.73 97 PHE A C 1
ATOM 731 O O . PHE A 1 100 ? 8.005 28.685 -5.940 1.00 24.16 97 PHE A O 1
ATOM 739 N N . THR A 1 101 ? 9.671 29.222 -4.521 1.00 23.21 98 THR A N 1
ATOM 740 C CA . THR A 1 101 ? 10.238 27.882 -4.470 1.00 20.61 98 THR A CA 1
ATOM 741 C C . THR A 1 101 ? 10.831 27.587 -3.095 1.00 20.40 98 THR A C 1
ATOM 742 O O . THR A 1 101 ? 11.043 28.493 -2.285 1.00 20.46 98 THR A O 1
ATOM 746 N N . VAL A 1 102 ? 11.101 26.314 -2.834 1.00 19.17 99 VAL A N 1
ATOM 747 C CA . VAL A 1 102 ? 11.645 25.910 -1.546 1.00 17.34 99 VAL A CA 1
ATOM 748 C C . VAL A 1 102 ? 13.135 26.213 -1.475 1.00 17.73 99 VAL A C 1
ATOM 749 O O . VAL A 1 102 ? 13.704 26.352 -0.393 1.00 18.26 99 VAL A O 1
ATOM 753 N N . THR A 1 103 ? 13.754 26.342 -2.642 1.00 18.00 100 THR A N 1
ATOM 754 C CA . THR A 1 103 ? 15.198 26.489 -2.742 1.00 18.14 100 THR A CA 1
ATOM 755 C C . THR A 1 103 ? 15.586 27.507 -3.806 1.00 18.36 100 THR A C 1
ATOM 756 O O . THR A 1 103 ? 14.915 27.634 -4.831 1.00 20.73 100 THR A O 1
ATOM 760 N N . LEU A 1 104 ? 16.668 28.237 -3.566 1.00 17.26 101 LEU A N 1
ATOM 761 C CA . LEU A 1 104 ? 17.181 29.153 -4.577 1.00 16.48 101 LEU A CA 1
ATOM 762 C C . LEU A 1 104 ? 17.655 28.366 -5.798 1.00 16.14 101 LEU A C 1
ATOM 763 O O . LEU A 1 104 ? 17.412 28.756 -6.936 1.00 16.32 101 LEU A O 1
ATOM 768 N N . SER A 1 105 ? 18.324 27.248 -5.543 1.00 16.75 102 SER A N 1
ATOM 769 C CA . SER A 1 105 ? 18.799 26.367 -6.598 1.00 17.21 102 SER A CA 1
ATOM 770 C C . SER A 1 105 ? 17.657 26.019 -7.550 1.00 18.54 102 SER A C 1
ATOM 771 O O . SER A 1 105 ? 17.837 25.993 -8.770 1.00 19.05 102 SER A O 1
ATOM 774 N N . GLN A 1 106 ? 16.481 25.765 -6.981 1.00 19.26 103 GLN A N 1
ATOM 775 C CA . GLN A 1 106 ? 15.286 25.460 -7.761 1.00 18.44 103 GLN A CA 1
ATOM 776 C C . GLN A 1 106 ? 14.823 26.671 -8.562 1.00 18.80 103 GLN A C 1
ATOM 777 O O . GLN A 1 106 ? 14.635 26.586 -9.776 1.00 19.66 103 GLN A O 1
ATOM 783 N N . ALA A 1 107 ? 14.630 27.794 -7.875 1.00 19.00 104 ALA A N 1
ATOM 784 C CA . ALA A 1 107 ? 14.136 29.017 -8.509 1.00 19.97 104 ALA A CA 1
ATOM 785 C C . ALA A 1 107 ? 14.934 29.374 -9.756 1.00 20.57 104 ALA A C 1
ATOM 786 O O . ALA A 1 107 ? 14.369 29.614 -10.823 1.00 19.38 104 ALA A O 1
ATOM 788 N N . ASN A 1 108 ? 16.253 29.413 -9.610 1.00 21.91 105 ASN A N 1
ATOM 789 C CA . ASN A 1 108 ? 17.141 29.718 -10.722 1.00 23.49 105 ASN A CA 1
ATOM 790 C C . ASN A 1 108 ? 17.044 28.701 -11.858 1.00 24.93 105 ASN A C 1
ATOM 791 O O . ASN A 1 108 ? 17.119 29.060 -13.036 1.00 25.10 105 ASN A O 1
ATOM 796 N N . ALA A 1 109 ? 16.881 27.433 -11.497 1.00 25.54 106 ALA A N 1
ATOM 797 C CA . ALA A 1 109 ? 16.720 26.380 -12.488 1.00 25.50 106 ALA A CA 1
ATOM 798 C C . ALA A 1 109 ? 15.528 26.688 -13.388 1.00 25.46 106 ALA A C 1
ATOM 799 O O . ALA A 1 109 ? 15.631 26.626 -14.615 1.00 26.12 106 ALA A O 1
ATOM 801 N N . LEU A 1 110 ? 14.399 27.027 -12.770 1.00 23.76 107 LEU A N 1
ATOM 802 C CA . LEU A 1 110 ? 13.202 27.411 -13.513 1.00 23.64 107 LEU A CA 1
ATOM 803 C C . LEU A 1 110 ? 13.447 28.659 -14.357 1.00 23.39 107 LEU A C 1
ATOM 804 O O . LEU A 1 110 ? 13.022 28.733 -15.507 1.00 22.21 107 LEU A O 1
ATOM 809 N N . LYS A 1 111 ? 14.132 29.635 -13.770 1.00 25.27 108 LYS A N 1
ATOM 810 C CA . LYS A 1 111 ? 14.495 30.867 -14.460 1.00 26.83 108 LYS A CA 1
ATOM 811 C C . LYS A 1 111 ? 15.269 30.574 -15.745 1.00 29.00 108 LYS A C 1
ATOM 812 O O . LYS A 1 111 ? 15.087 31.256 -16.757 1.00 29.87 108 LYS A O 1
ATOM 818 N N . GLU A 1 112 ? 16.127 29.557 -15.699 1.00 29.76 109 GLU A N 1
ATOM 819 C CA . GLU A 1 112 ? 16.936 29.173 -16.851 1.00 31.22 109 GLU A CA 1
ATOM 820 C C . GLU A 1 112 ? 16.153 28.292 -17.820 1.00 31.38 109 GLU A C 1
ATOM 821 O O . GLU A 1 112 ? 16.083 28.570 -19.018 1.00 31.05 109 GLU A O 1
ATOM 827 N N . HIS A 1 113 ? 15.579 27.218 -17.294 1.00 31.11 110 HIS A N 1
ATOM 828 C CA . HIS A 1 113 ? 14.799 26.294 -18.102 1.00 31.11 110 HIS A CA 1
ATOM 829 C C . HIS A 1 113 ? 13.718 27.050 -18.875 1.00 32.00 110 HIS A C 1
ATOM 830 O O . HIS A 1 113 ? 13.474 26.777 -20.051 1.00 31.54 110 HIS A O 1
ATOM 837 N N . ALA A 1 114 ? 13.091 28.017 -18.212 1.00 33.24 111 ALA A N 1
ATOM 838 C CA . ALA A 1 114 ? 12.033 28.815 -18.825 1.00 33.30 111 ALA A CA 1
ATOM 839 C C . ALA A 1 114 ? 12.592 29.816 -19.828 1.00 34.01 111 ALA A C 1
ATOM 840 O O . ALA A 1 114 ? 11.897 30.243 -20.748 1.00 33.20 111 ALA A O 1
ATOM 842 N N . ASP A 1 115 ? 13.850 30.192 -19.647 1.00 35.43 112 ASP A N 1
ATOM 843 C CA . ASP A 1 115 ? 14.462 31.180 -20.515 1.00 38.30 112 ASP A CA 1
ATOM 844 C C . ASP A 1 115 ? 15.004 30.532 -21.788 1.00 38.84 112 ASP A C 1
ATOM 845 O O . ASP A 1 115 ? 14.987 31.137 -22.863 1.00 38.88 112 ASP A O 1
ATOM 850 N N . ASP A 1 116 ? 15.480 29.297 -21.663 1.00 38.59 113 ASP A N 1
ATOM 851 C CA . ASP A 1 116 ? 15.983 28.556 -22.812 1.00 38.63 113 ASP A CA 1
ATOM 852 C C . ASP A 1 116 ? 14.827 28.102 -23.699 1.00 37.37 113 ASP A C 1
ATOM 853 O O . ASP A 1 116 ? 14.962 28.025 -24.921 1.00 36.57 113 ASP A O 1
ATOM 858 N N . ALA A 1 117 ? 13.690 27.808 -23.074 1.00 35.62 114 ALA A N 1
ATOM 859 C CA . ALA A 1 117 ? 12.519 27.311 -23.792 1.00 33.40 114 ALA A CA 1
ATOM 860 C C . ALA A 1 117 ? 11.635 28.433 -24.333 1.00 32.35 114 ALA A C 1
ATOM 861 O O . ALA A 1 117 ? 10.551 28.174 -24.856 1.00 32.50 114 ALA A O 1
ATOM 863 N N . GLY A 1 118 ? 12.099 29.674 -24.206 1.00 31.51 115 GLY A N 1
ATOM 864 C CA . GLY A 1 118 ? 11.354 30.834 -24.698 1.00 30.38 115 GLY A CA 1
ATOM 865 C C . GLY A 1 118 ? 9.960 30.978 -24.108 1.00 29.28 115 GLY A C 1
ATOM 866 O O . GLY A 1 118 ? 9.056 31.517 -24.747 1.00 29.39 115 GLY A O 1
ATOM 867 N N . LEU A 1 119 ? 9.784 30.495 -22.883 1.00 27.56 116 LEU A N 1
ATOM 868 C CA . LEU A 1 119 ? 8.491 30.570 -22.214 1.00 26.48 116 LEU A CA 1
ATOM 869 C C . LEU A 1 119 ? 8.505 31.666 -21.152 1.00 25.18 116 LEU A C 1
ATOM 870 O O . LEU A 1 119 ? 9.564 32.043 -20.654 1.00 25.91 116 LEU A O 1
ATOM 875 N N . LEU A 1 120 ? 7.330 32.180 -20.810 1.00 22.60 117 LEU A N 1
ATOM 876 C CA . LEU A 1 120 ? 7.241 33.197 -19.779 1.00 20.16 117 LEU A CA 1
ATOM 877 C C . LEU A 1 120 ? 7.083 32.554 -18.415 1.00 20.54 117 LEU A C 1
ATOM 878 O O . LEU A 1 120 ? 6.245 31.670 -18.228 1.00 20.67 117 LEU A O 1
ATOM 883 N N . LEU A 1 121 ? 7.908 32.999 -17.472 1.00 19.37 118 LEU A N 1
ATOM 884 C CA . LEU A 1 121 ? 7.820 32.561 -16.089 1.00 16.91 118 LEU A CA 1
ATOM 885 C C . LEU A 1 121 ? 7.678 33.796 -15.206 1.00 17.43 118 LEU A C 1
ATOM 886 O O . LEU A 1 121 ? 8.465 34.738 -15.325 1.00 18.32 118 LEU A O 1
ATOM 891 N N . SER A 1 122 ? 6.672 33.796 -14.333 1.00 15.10 119 SER A N 1
ATOM 892 C CA . SER A 1 122 ? 6.402 34.952 -13.478 1.00 13.44 119 SER A CA 1
ATOM 893 C C . SER A 1 122 ? 5.853 34.539 -12.112 1.00 13.13 119 SER A C 1
ATOM 894 O O . SER A 1 122 ? 5.263 33.470 -11.971 1.00 13.92 119 SER A O 1
ATOM 897 N N . VAL A 1 123 ? 6.053 35.394 -11.113 1.00 11.06 120 VAL A N 1
ATOM 898 C CA . VAL A 1 123 ? 5.576 35.129 -9.758 1.00 9.78 120 VAL A CA 1
ATOM 899 C C . VAL A 1 123 ? 4.495 36.129 -9.339 1.00 10.97 120 VAL A C 1
ATOM 900 O O . VAL A 1 123 ? 4.500 37.287 -9.761 1.00 13.43 120 VAL A O 1
ATOM 904 N N . PHE A 1 124 ? 3.574 35.675 -8.498 1.00 9.20 121 PHE A N 1
ATOM 905 C CA . PHE A 1 124 ? 2.395 36.454 -8.158 1.00 7.25 121 PHE A CA 1
ATOM 906 C C . PHE A 1 124 ? 2.634 37.407 -6.989 1.00 9.74 121 PHE A C 1
ATOM 907 O O . PHE A 1 124 ? 2.136 37.190 -5.887 1.00 11.50 121 PHE A O 1
ATOM 915 N N . HIS A 1 125 ? 3.403 38.463 -7.230 1.00 10.02 122 HIS A N 1
ATOM 916 C CA . HIS A 1 125 ? 3.510 39.545 -6.267 1.00 9.81 122 HIS A CA 1
ATOM 917 C C . HIS A 1 125 ? 2.377 40.539 -6.510 1.00 9.70 122 HIS A C 1
ATOM 918 O O . HIS A 1 125 ? 2.600 41.644 -7.009 1.00 8.92 122 HIS A O 1
ATOM 925 N N . ASN A 1 126 ? 1.160 40.132 -6.157 1.00 7.75 123 ASN A N 1
ATOM 926 C CA . ASN A 1 126 ? -0.029 40.937 -6.417 1.00 6.24 123 ASN A CA 1
ATOM 927 C C . ASN A 1 126 ? -0.051 42.275 -5.678 1.00 7.32 123 ASN A C 1
ATOM 928 O O . ASN A 1 126 ? -0.710 43.223 -6.118 1.00 7.14 123 ASN A O 1
ATOM 933 N N . ARG A 1 127 ? 0.664 42.360 -4.561 1.00 7.62 124 ARG A N 1
ATOM 934 C CA . ARG A 1 127 ? 0.582 43.563 -3.738 1.00 10.00 124 ARG A CA 1
ATOM 935 C C . ARG A 1 127 ? 1.324 44.753 -4.330 1.00 12.14 124 ARG A C 1
ATOM 936 O O . ARG A 1 127 ? 1.309 45.841 -3.756 1.00 14.83 124 ARG A O 1
ATOM 944 N N . ARG A 1 128 ? 1.964 44.556 -5.479 1.00 11.49 125 ARG A N 1
ATOM 945 C CA . ARG A 1 128 ? 2.476 45.690 -6.235 1.00 11.40 125 ARG A CA 1
ATOM 946 C C . ARG A 1 128 ? 1.286 46.489 -6.738 1.00 12.74 125 ARG A C 1
ATOM 947 O O . ARG A 1 128 ? 1.446 47.551 -7.347 1.00 14.83 125 ARG A O 1
ATOM 955 N N . TRP A 1 129 ? 0.088 45.969 -6.480 1.00 11.99 126 TRP A N 1
ATOM 956 C CA . TRP A 1 129 ? -1.137 46.605 -6.953 1.00 10.71 126 TRP A CA 1
ATOM 957 C C . TRP A 1 129 ? -2.149 46.871 -5.840 1.00 10.91 126 TRP A C 1
ATOM 958 O O . TRP A 1 129 ? -3.336 47.081 -6.106 1.00 9.78 126 TRP A O 1
ATOM 969 N N . ASP A 1 130 ? -1.662 46.857 -4.598 1.00 10.64 127 ASP A N 1
ATOM 970 C CA . ASP A 1 130 ? -2.430 47.306 -3.447 1.00 8.91 127 ASP A CA 1
ATOM 971 C C . ASP A 1 130 ? -2.717 48.793 -3.579 1.00 10.66 127 ASP A C 1
ATOM 972 O O . ASP A 1 130 ? -1.892 49.552 -4.101 1.00 12.74 127 ASP A O 1
ATOM 977 N N . SER A 1 131 ? -3.882 49.214 -3.097 1.00 10.06 128 SER A N 1
ATOM 978 C CA . SER A 1 131 ? -4.270 50.618 -3.158 1.00 7.94 128 SER A CA 1
ATOM 979 C C . SER A 1 131 ? -3.205 51.522 -2.541 1.00 8.61 128 SER A C 1
ATOM 980 O O . SER A 1 131 ? -2.811 52.529 -3.131 1.00 10.02 128 SER A O 1
ATOM 983 N N . ASP A 1 132 ? -2.735 51.169 -1.353 1.00 7.31 129 ASP A N 1
ATOM 984 C CA . ASP A 1 132 ? -1.787 52.032 -0.667 1.00 9.37 129 ASP A CA 1
ATOM 985 C C . ASP A 1 132 ? -0.471 52.162 -1.441 1.00 9.08 129 ASP A C 1
ATOM 986 O O . ASP A 1 132 ? 0.057 53.264 -1.611 1.00 9.14 129 ASP A O 1
ATOM 991 N N . PHE A 1 133 ? 0.042 51.042 -1.932 1.00 8.58 130 PHE A N 1
ATOM 992 C CA . PHE A 1 133 ? 1.313 51.040 -2.643 1.00 7.83 130 PHE A CA 1
ATOM 993 C C . PHE A 1 133 ? 1.258 51.871 -3.931 1.00 9.97 130 PHE A C 1
ATOM 994 O O . PHE A 1 133 ? 2.135 52.703 -4.186 1.00 9.64 130 PHE A O 1
ATOM 1002 N N . LEU A 1 134 ? 0.233 51.645 -4.748 1.00 9.43 131 LEU A N 1
ATOM 1003 C CA . LEU A 1 134 ? 0.074 52.439 -5.957 1.00 8.82 131 LEU A CA 1
ATOM 1004 C C . LEU A 1 134 ? 0.116 53.924 -5.602 1.00 8.60 131 LEU A C 1
ATOM 1005 O O . LEU A 1 134 ? 0.890 54.697 -6.181 1.00 9.02 131 LEU A O 1
ATOM 1010 N N . THR A 1 135 ? -0.710 54.312 -4.636 1.00 7.03 132 THR A N 1
ATOM 1011 C CA . THR A 1 135 ? -0.802 55.704 -4.219 1.00 5.84 132 THR A CA 1
ATOM 1012 C C . THR A 1 135 ? 0.572 56.248 -3.879 1.00 6.18 132 THR A C 1
ATOM 1013 O O . THR A 1 135 ? 0.944 57.348 -4.300 1.00 6.09 132 THR A O 1
ATOM 1017 N N . LEU A 1 136 ? 1.323 55.458 -3.118 1.00 5.65 133 LEU A N 1
ATOM 1018 C CA . LEU A 1 136 ? 2.657 55.837 -2.682 1.00 4.65 133 LEU A CA 1
ATOM 1019 C C . LEU A 1 136 ? 3.630 56.039 -3.846 1.00 6.44 133 LEU A C 1
ATOM 1020 O O . LEU A 1 136 ? 4.303 57.071 -3.919 1.00 6.88 133 LEU A O 1
ATOM 1025 N N . LYS A 1 137 ? 3.705 55.061 -4.751 1.00 7.49 134 LYS A N 1
ATOM 1026 C CA . LYS A 1 137 ? 4.547 55.185 -5.948 1.00 8.06 134 LYS A CA 1
ATOM 1027 C C . LYS A 1 137 ? 4.333 56.532 -6.626 1.00 8.08 134 LYS A C 1
ATOM 1028 O O . LYS A 1 137 ? 5.286 57.198 -7.028 1.00 7.80 134 LYS A O 1
ATOM 1034 N N . THR A 1 138 ? 3.070 56.925 -6.743 1.00 8.33 135 THR A N 1
ATOM 1035 C CA . THR A 1 138 ? 2.706 58.176 -7.391 1.00 9.51 135 THR A CA 1
ATOM 1036 C C . THR A 1 138 ? 3.151 59.390 -6.581 1.00 11.49 135 THR A C 1
ATOM 1037 O O . THR A 1 138 ? 3.581 60.399 -7.144 1.00 13.31 135 THR A O 1
ATOM 1041 N N . LEU A 1 139 ? 3.051 59.295 -5.259 1.00 12.09 136 LEU A N 1
ATOM 1042 C CA . LEU A 1 139 ? 3.466 60.395 -4.390 1.00 12.30 136 LEU A CA 1
ATOM 1043 C C . LEU A 1 139 ? 4.971 60.662 -4.476 1.00 12.95 136 LEU A C 1
ATOM 1044 O O . LEU A 1 139 ? 5.410 61.813 -4.480 1.00 13.06 136 LEU A O 1
ATOM 1049 N N . LEU A 1 140 ? 5.758 59.593 -4.537 1.00 14.27 137 LEU A N 1
ATOM 1050 C CA . LEU A 1 140 ? 7.205 59.724 -4.626 1.00 15.52 137 LEU A CA 1
ATOM 1051 C C . LEU A 1 140 ? 7.588 60.256 -5.996 1.00 18.51 137 LEU A C 1
ATOM 1052 O O . LEU A 1 140 ? 8.514 61.055 -6.127 1.00 21.46 137 LEU A O 1
ATOM 1057 N N . ALA A 1 141 ? 6.870 59.809 -7.021 1.00 19.05 138 ALA A N 1
ATOM 1058 C CA . ALA A 1 141 ? 7.173 60.210 -8.384 1.00 18.37 138 ALA A CA 1
ATOM 1059 C C . ALA A 1 141 ? 7.011 61.716 -8.545 1.00 18.87 138 ALA A C 1
ATOM 1060 O O . ALA A 1 141 ? 7.721 62.343 -9.330 1.00 19.06 138 ALA A O 1
ATOM 1062 N N . GLU A 1 142 ? 6.083 62.294 -7.790 1.00 19.38 139 GLU A N 1
ATOM 1063 C CA . GLU A 1 142 ? 5.806 63.723 -7.898 1.00 21.44 139 GLU A CA 1
ATOM 1064 C C . GLU A 1 142 ? 6.727 64.571 -7.023 1.00 19.94 139 GLU A C 1
ATOM 1065 O O . GLU A 1 142 ? 6.920 65.754 -7.283 1.00 20.74 139 GLU A O 1
ATOM 1071 N N . GLY A 1 143 ? 7.296 63.961 -5.990 1.00 17.76 140 GLY A N 1
ATOM 1072 C CA . GLY A 1 143 ? 8.388 64.578 -5.252 1.00 16.31 140 GLY A CA 1
ATOM 1073 C C . GLY A 1 143 ? 8.049 65.590 -4.172 1.00 17.06 140 GLY A C 1
ATOM 1074 O O . GLY A 1 143 ? 8.944 66.266 -3.662 1.00 18.43 140 GLY A O 1
ATOM 1075 N N . SER A 1 144 ? 6.780 65.697 -3.793 1.00 15.63 141 SER A N 1
ATOM 1076 C CA . SER A 1 144 ? 6.407 66.661 -2.752 1.00 15.13 141 SER A CA 1
ATOM 1077 C C . SER A 1 144 ? 7.029 66.391 -1.370 1.00 13.37 141 SER A C 1
ATOM 1078 O O . SER A 1 144 ? 7.279 67.327 -0.615 1.00 14.47 141 SER A O 1
ATOM 1081 N N . LEU A 1 145 ? 7.286 65.126 -1.039 1.00 11.76 142 LEU A N 1
ATOM 1082 C CA . LEU A 1 145 ? 7.931 64.797 0.244 1.00 10.86 142 LEU A CA 1
ATOM 1083 C C . LEU A 1 145 ? 9.406 65.184 0.262 1.00 10.21 142 LEU A C 1
ATOM 1084 O O . LEU A 1 145 ? 10.050 65.156 1.313 1.00 9.52 142 LEU A O 1
ATOM 1089 N N . GLY A 1 146 ? 9.935 65.539 -0.906 1.00 10.23 143 GLY A N 1
ATOM 1090 C CA . GLY A 1 146 ? 11.351 65.875 -1.046 1.00 10.14 143 GLY A CA 1
ATOM 1091 C C . GLY A 1 146 ? 12.182 64.617 -1.194 1.00 10.25 143 GLY A C 1
ATOM 1092 O O . GLY A 1 146 ? 11.731 63.631 -1.780 1.00 8.67 143 GLY A O 1
ATOM 1093 N N . ASN A 1 147 ? 13.399 64.647 -0.664 1.00 11.27 144 ASN A N 1
ATOM 1094 C CA . ASN A 1 147 ? 14.215 63.441 -0.586 1.00 13.16 144 ASN A CA 1
ATOM 1095 C C . ASN A 1 147 ? 13.722 62.537 0.541 1.00 13.46 144 ASN A C 1
ATOM 1096 O O . ASN A 1 147 ? 13.719 62.931 1.709 1.00 14.96 144 ASN A O 1
ATOM 1101 N N . VAL A 1 148 ? 13.289 61.334 0.185 1.00 12.45 145 VAL A N 1
ATOM 1102 C CA . VAL A 1 148 ? 12.810 60.367 1.166 1.00 13.37 145 VAL A CA 1
ATOM 1103 C C . VAL A 1 148 ? 13.968 59.787 1.977 1.00 12.22 145 VAL A C 1
ATOM 1104 O O . VAL A 1 148 ? 14.965 59.345 1.406 1.00 13.11 145 VAL A O 1
ATOM 1108 N N . VAL A 1 149 ? 13.834 59.789 3.302 1.00 10.75 146 VAL A N 1
ATOM 1109 C CA . VAL A 1 149 ? 14.890 59.270 4.178 1.00 10.13 146 VAL A CA 1
ATOM 1110 C C . VAL A 1 149 ? 14.430 58.111 5.058 1.00 9.48 146 VAL A C 1
ATOM 1111 O O . VAL A 1 149 ? 15.248 57.460 5.695 1.00 11.72 146 VAL A O 1
ATOM 1115 N N . TYR A 1 150 ? 13.129 57.849 5.089 1.00 8.49 147 TYR A N 1
ATOM 1116 C CA . TYR A 1 150 ? 12.588 56.832 5.979 1.00 8.09 147 TYR A CA 1
ATOM 1117 C C . TYR A 1 150 ? 11.337 56.199 5.399 1.00 8.79 147 TYR A C 1
ATOM 1118 O O . TYR A 1 150 ? 10.445 56.902 4.924 1.00 11.64 147 TYR A O 1
ATOM 1127 N N . PHE A 1 151 ? 11.266 54.873 5.448 1.00 6.96 148 PHE A N 1
ATOM 1128 C CA . PHE A 1 151 ? 10.079 54.158 4.999 1.00 6.10 148 PHE A CA 1
ATOM 1129 C C . PHE A 1 151 ? 9.712 53.045 5.977 1.00 6.74 148 PHE A C 1
ATOM 1130 O O . PHE A 1 151 ? 10.503 52.133 6.223 1.00 6.70 148 PHE A O 1
ATOM 1138 N N . GLU A 1 152 ? 8.511 53.129 6.537 1.00 6.31 149 GLU A N 1
ATOM 1139 C CA . GLU A 1 152 ? 8.056 52.142 7.505 1.00 6.99 149 GLU A CA 1
ATOM 1140 C C . GLU A 1 152 ? 6.772 51.473 7.030 1.00 6.27 149 GLU A C 1
ATOM 1141 O O . GLU A 1 152 ? 5.792 52.138 6.705 1.00 6.22 149 GLU A O 1
ATOM 1147 N N . SER A 1 153 ? 6.793 50.146 6.993 1.00 6.45 150 SER A N 1
ATOM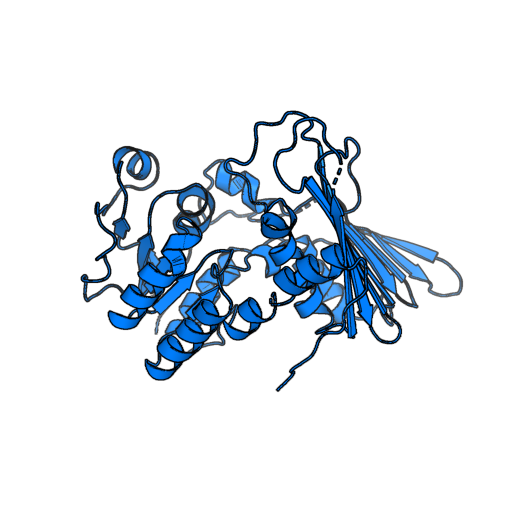 1148 C CA . SER A 1 153 ? 5.697 49.370 6.438 1.00 6.50 150 SER A CA 1
ATOM 1149 C C . SER A 1 153 ? 5.326 48.241 7.399 1.00 7.98 150 SER A C 1
ATOM 1150 O O . SER A 1 153 ? 6.165 47.392 7.707 1.00 8.12 150 SER A O 1
ATOM 1153 N N . HIS A 1 154 ? 4.078 48.245 7.879 1.00 8.01 151 HIS A N 1
ATOM 1154 C CA . HIS A 1 154 ? 3.599 47.236 8.836 1.00 8.62 151 HIS A CA 1
ATOM 1155 C C . HIS A 1 154 ? 2.444 46.383 8.305 1.00 8.36 151 HIS A C 1
ATOM 1156 O O . HIS A 1 154 ? 1.629 46.845 7.503 1.00 8.51 151 HIS A O 1
ATOM 1163 N N . PHE A 1 155 ? 2.375 45.144 8.785 1.00 7.25 152 PHE A N 1
ATOM 1164 C CA . PHE A 1 155 ? 1.151 44.351 8.723 1.00 7.18 152 PHE A CA 1
ATOM 1165 C C . PHE A 1 155 ? 0.841 43.803 10.109 1.00 7.21 152 PHE A C 1
ATOM 1166 O O . PHE A 1 155 ? 0.962 42.601 10.355 1.00 8.65 152 PHE A O 1
ATOM 1174 N N . ASP A 1 156 ? 0.450 44.694 11.014 1.00 5.60 153 ASP A N 1
ATOM 1175 C CA . ASP A 1 156 ? 0.195 44.319 12.398 1.00 4.06 153 ASP A CA 1
ATOM 1176 C C . ASP A 1 156 ? -1.235 43.835 12.552 1.00 3.58 153 ASP A C 1
ATOM 1177 O O . ASP A 1 156 ? -2.162 44.470 12.064 1.00 3.52 153 ASP A O 1
ATOM 1182 N N . ARG A 1 157 ? -1.407 42.703 13.224 1.00 3.89 154 ARG A N 1
ATOM 1183 C CA . ARG A 1 157 ? -2.728 42.120 13.401 1.00 4.66 154 ARG A CA 1
ATOM 1184 C C . ARG A 1 157 ? -2.968 41.724 14.840 1.00 6.52 154 ARG A C 1
ATOM 1185 O O . ARG A 1 157 ? -2.034 41.597 15.632 1.00 7.11 154 ARG A O 1
ATOM 1193 N N . TYR A 1 158 ? -4.233 41.502 15.168 1.00 8.57 155 TYR A N 1
ATOM 1194 C CA . TYR A 1 158 ? -4.581 40.957 16.462 1.00 8.90 155 TYR A CA 1
ATOM 1195 C C . TYR A 1 158 ? -5.296 39.631 16.310 1.00 9.31 155 TYR A C 1
ATOM 1196 O O . TYR A 1 158 ? -6.514 39.592 16.141 1.00 8.33 155 TYR A O 1
ATOM 1205 N N . ARG A 1 159 ? -4.534 38.546 16.357 1.00 11.95 156 ARG A N 1
ATOM 1206 C CA . ARG A 1 159 ? -5.120 37.222 16.527 1.00 17.09 156 ARG A CA 1
ATOM 1207 C C . ARG A 1 159 ? -4.394 36.456 17.623 1.00 19.21 156 ARG A C 1
ATOM 1208 O O . ARG A 1 159 ? -3.429 35.743 17.356 1.00 18.30 156 ARG A O 1
ATOM 1216 N N . PRO A 1 160 ? -4.863 36.611 18.871 1.00 23.06 157 PRO A N 1
ATOM 1217 C CA . PRO A 1 160 ? -4.270 35.980 20.042 1.00 27.09 157 PRO A CA 1
ATOM 1218 C C . PRO A 1 160 ? -4.561 34.484 20.074 1.00 32.16 157 PRO A C 1
ATOM 1219 O O . PRO A 1 160 ? -3.835 33.725 20.719 1.00 32.41 157 PRO A O 1
ATOM 1223 N N . GLU A 1 161 ? -5.617 34.074 19.377 1.00 38.16 158 GLU A N 1
ATOM 1224 C CA . GLU A 1 161 ? -6.010 32.672 19.325 1.00 44.43 158 GLU A CA 1
ATOM 1225 C C . GLU A 1 161 ? -5.186 31.908 18.292 1.00 47.71 158 GLU A C 1
ATOM 1226 O O . GLU A 1 161 ? -5.136 32.281 17.119 1.00 47.59 158 GLU A O 1
ATOM 1232 N N . ILE A 1 162 ? -4.560 30.813 18.712 1.00 53.47 159 ILE A N 1
ATOM 1233 C CA . ILE A 1 162 ? -3.686 30.028 17.850 1.00 59.20 159 ILE A CA 1
ATOM 1234 C C . ILE A 1 162 ? -4.400 29.027 16.983 1.00 62.92 159 ILE A C 1
ATOM 1235 O O . ILE A 1 162 ? -4.414 27.838 17.299 1.00 63.56 159 ILE A O 1
ATOM 1240 N N . ARG A 1 163 ? -5.228 29.455 16.091 1.00 67.56 160 ARG A N 1
ATOM 1241 C CA . ARG A 1 163 ? -5.820 28.571 15.098 1.00 71.84 160 ARG A CA 1
ATOM 1242 C C . ARG A 1 163 ? -5.856 28.979 13.630 1.00 75.20 160 ARG A C 1
ATOM 1243 O O . ARG A 1 163 ? -6.607 28.406 12.838 1.00 75.64 160 ARG A O 1
ATOM 1251 N N . GLN A 1 164 ? -5.109 30.014 13.271 1.00 79.44 161 GLN A N 1
ATOM 1252 C CA . GLN A 1 164 ? -5.191 30.628 11.948 1.00 83.51 161 GLN A CA 1
ATOM 1253 C C . GLN A 1 164 ? -4.510 29.831 10.832 1.00 85.80 161 GLN A C 1
ATOM 1254 O O . GLN A 1 164 ? -5.174 29.180 10.022 1.00 85.88 161 GLN A O 1
ATOM 1260 N N . ARG A 1 165 ? -3.181 29.887 10.808 1.00 88.63 162 ARG A N 1
ATOM 1261 C CA . ARG A 1 165 ? -2.391 29.387 9.682 1.00 90.65 162 ARG A CA 1
ATOM 1262 C C . ARG A 1 165 ? -1.768 28.001 9.900 1.00 91.94 162 ARG A C 1
ATOM 1263 O O . ARG A 1 165 ? -0.661 27.882 10.427 1.00 92.11 162 ARG A O 1
ATOM 1271 N N . TRP A 1 166 ? -2.491 26.961 9.493 1.00 93.48 163 TRP A N 1
ATOM 1272 C CA . TRP A 1 166 ? -1.934 25.612 9.414 1.00 95.10 163 TRP A CA 1
ATOM 1273 C C . TRP A 1 166 ? -1.422 25.399 7.991 1.00 95.96 163 TRP A C 1
ATOM 1274 O O . TRP A 1 166 ? -2.115 25.731 7.029 1.00 96.15 163 TRP A O 1
ATOM 1285 N N . ARG A 1 167 ? -0.221 24.843 7.845 1.00 96.88 164 ARG A N 1
ATOM 1286 C CA . ARG A 1 167 ? 0.579 24.351 8.960 1.00 97.49 164 ARG A CA 1
ATOM 1287 C C . ARG A 1 167 ? 1.941 25.049 9.022 1.00 98.32 164 ARG A C 1
ATOM 1288 O O . ARG A 1 167 ? 2.620 25.187 8.004 1.00 98.83 164 ARG A O 1
ATOM 1296 N N . GLU A 1 168 ? 2.329 25.481 10.221 1.00 98.76 165 GLU A N 1
ATOM 1297 C CA . GLU A 1 168 ? 3.623 26.138 10.453 1.00 98.86 165 GLU A CA 1
ATOM 1298 C C . GLU A 1 168 ? 3.844 27.392 9.600 1.00 99.09 165 GLU A C 1
ATOM 1299 O O . GLU A 1 168 ? 3.042 28.327 9.634 1.00 99.15 165 GLU A O 1
ATOM 1305 N N . GLN A 1 169 ? 4.940 27.408 8.847 1.00 99.12 166 GLN A N 1
ATOM 1306 C CA . GLN A 1 169 ? 5.289 28.551 8.005 1.00 98.93 166 GLN A CA 1
ATOM 1307 C C . GLN A 1 169 ? 4.149 28.945 7.069 1.00 99.20 166 GLN A C 1
ATOM 1308 O O . GLN A 1 169 ? 3.978 30.120 6.742 1.00 99.16 166 GLN A O 1
ATOM 1314 N N . GLY A 1 173 ? 8.943 25.924 10.373 1.00 28.76 170 GLY A N 1
ATOM 1315 C CA . GLY A 1 173 ? 9.549 27.047 11.085 1.00 30.15 170 GLY A CA 1
ATOM 1316 C C . GLY A 1 173 ? 8.891 28.374 10.750 1.00 31.02 170 GLY A C 1
ATOM 1317 O O . GLY A 1 173 ? 8.570 29.170 11.645 1.00 29.61 170 GLY A O 1
ATOM 1318 N N . GLY A 1 174 ? 8.702 28.611 9.454 1.00 30.25 171 GLY A N 1
ATOM 1319 C CA . GLY A 1 174 ? 7.998 29.793 8.966 1.00 28.77 171 GLY A CA 1
ATOM 1320 C C . GLY A 1 174 ? 8.572 31.116 9.428 1.00 26.40 171 GLY A C 1
ATOM 1321 O O . GLY A 1 174 ? 9.772 31.362 9.324 1.00 25.91 171 GLY A O 1
ATOM 1322 N N . GLY A 1 175 ? 7.697 31.970 9.938 1.00 25.85 172 GLY A N 1
ATOM 1323 C CA . GLY A 1 175 ? 6.284 31.633 10.035 1.00 22.54 172 GLY A CA 1
ATOM 1324 C C . GLY A 1 175 ? 5.499 32.671 9.279 1.00 21.72 172 GLY A C 1
ATOM 1325 O O . GLY A 1 175 ? 4.952 32.391 8.220 1.00 25.25 172 GLY A O 1
ATOM 1326 N N . ILE A 1 176 ? 5.458 33.882 9.823 1.00 19.42 173 ILE A N 1
ATOM 1327 C CA . ILE A 1 176 ? 4.836 35.000 9.137 1.00 16.86 173 ILE A CA 1
ATOM 1328 C C . ILE A 1 176 ? 5.895 35.777 8.367 1.00 15.48 173 ILE A C 1
ATOM 1329 O O . ILE A 1 176 ? 5.577 36.617 7.530 1.00 15.83 173 ILE A O 1
ATOM 1334 N N . TRP A 1 177 ? 7.158 35.497 8.665 1.00 13.85 174 TRP A N 1
ATOM 1335 C CA . TRP A 1 177 ? 8.253 36.084 7.912 1.00 11.99 174 TRP A CA 1
ATOM 1336 C C . TRP A 1 177 ? 8.242 35.482 6.512 1.00 12.53 174 TRP A C 1
ATOM 1337 O O . TRP A 1 177 ? 8.482 36.177 5.531 1.00 12.02 174 TRP A O 1
ATOM 1348 N N . TYR A 1 178 ? 7.944 34.187 6.429 1.00 13.15 175 TYR A N 1
ATOM 1349 C CA . TYR A 1 178 ? 7.807 33.513 5.145 1.00 14.28 175 TYR A CA 1
ATOM 1350 C C . TYR A 1 178 ? 6.500 33.889 4.459 1.00 14.59 175 TYR A C 1
ATOM 1351 O O . TYR A 1 178 ? 6.424 33.922 3.229 1.00 15.10 175 TYR A O 1
ATOM 1360 N N . ASP A 1 179 ? 5.474 34.175 5.254 1.00 14.32 176 ASP A N 1
ATOM 1361 C CA . ASP A 1 179 ? 4.155 34.475 4.706 1.00 13.71 176 ASP A CA 1
ATOM 1362 C C . ASP A 1 179 ? 3.988 35.934 4.266 1.00 11.86 176 ASP A C 1
ATOM 1363 O O . ASP A 1 179 ? 3.371 36.208 3.242 1.00 12.40 176 ASP A O 1
ATOM 1368 N N . LEU A 1 180 ? 4.544 36.866 5.029 1.00 10.22 177 LEU A N 1
ATOM 1369 C CA . LEU A 1 180 ? 4.340 38.281 4.747 1.00 9.14 177 LEU A CA 1
ATOM 1370 C C . LEU A 1 180 ? 5.626 38.992 4.324 1.00 10.52 177 LEU A C 1
ATOM 1371 O O . LEU A 1 180 ? 5.584 39.983 3.592 1.00 13.30 177 LEU A O 1
ATOM 1376 N N . GLY A 1 181 ? 6.770 38.492 4.775 1.00 8.59 178 GLY A N 1
ATOM 1377 C CA . GLY A 1 181 ? 8.040 39.072 4.363 1.00 10.01 178 GLY A CA 1
ATOM 1378 C C . GLY A 1 181 ? 8.108 39.369 2.868 1.00 10.53 178 GLY A C 1
ATOM 1379 O O . GLY A 1 181 ? 8.415 40.490 2.461 1.00 10.25 178 GLY A O 1
ATOM 1380 N N . PRO A 1 182 ? 7.823 38.360 2.033 1.00 10.40 179 PRO A N 1
ATOM 1381 C CA . PRO A 1 182 ? 7.963 38.541 0.590 1.00 11.03 179 PRO A CA 1
ATOM 1382 C C . PRO A 1 182 ? 7.192 39.751 0.060 1.00 11.11 179 PRO A C 1
ATOM 1383 O O . PRO A 1 182 ? 7.702 40.494 -0.783 1.00 9.54 179 PRO A O 1
ATOM 1387 N N . HIS A 1 183 ? 5.971 39.947 0.546 1.00 12.41 180 HIS A N 1
ATOM 1388 C CA . HIS A 1 183 ? 5.166 41.082 0.105 1.00 13.11 180 HIS A CA 1
ATOM 1389 C C . HIS A 1 183 ? 5.871 42.395 0.403 1.00 11.53 180 HIS A C 1
ATOM 1390 O O . HIS A 1 183 ? 6.034 43.235 -0.478 1.00 13.16 180 HIS A O 1
ATOM 1397 N N . LEU A 1 184 ? 6.299 42.555 1.651 1.00 10.31 181 LEU A N 1
ATOM 1398 C CA . LEU A 1 184 ? 6.913 43.793 2.108 1.00 8.22 181 LEU A CA 1
ATOM 1399 C C . LEU A 1 184 ? 8.274 44.029 1.465 1.00 8.97 181 LEU A C 1
ATOM 1400 O O . LEU A 1 184 ? 8.542 45.116 0.957 1.00 11.20 181 LEU A O 1
ATOM 1405 N N . LEU A 1 185 ? 9.128 43.011 1.485 1.00 7.95 182 LEU A N 1
ATOM 1406 C CA . LEU A 1 185 ? 10.442 43.106 0.866 1.00 7.77 182 LEU A CA 1
ATOM 1407 C C . LEU A 1 185 ? 10.343 43.532 -0.594 1.00 9.70 182 LEU A C 1
ATOM 1408 O O . LEU A 1 185 ? 11.094 44.396 -1.053 1.00 11.72 182 LEU A O 1
ATOM 1413 N N . ASP A 1 186 ? 9.414 42.927 -1.325 1.00 9.05 183 ASP A N 1
ATOM 1414 C CA . ASP A 1 186 ? 9.284 43.219 -2.739 1.00 9.44 183 ASP A CA 1
ATOM 1415 C C . ASP A 1 186 ? 8.946 44.687 -2.975 1.00 10.51 183 ASP A C 1
ATOM 1416 O O . ASP A 1 186 ? 9.497 45.318 -3.883 1.00 11.02 183 ASP A O 1
ATOM 1421 N N . GLN A 1 187 ? 8.043 45.229 -2.161 1.00 10.31 184 GLN A N 1
ATOM 1422 C CA . GLN A 1 187 ? 7.692 46.648 -2.260 1.00 10.19 184 GLN A CA 1
ATOM 1423 C C . GLN A 1 187 ? 8.898 47.548 -1.982 1.00 10.22 184 GLN A C 1
ATOM 1424 O O . GLN A 1 187 ? 9.139 48.518 -2.700 1.00 8.00 184 GLN A O 1
ATOM 1430 N N . ALA A 1 188 ? 9.651 47.219 -0.936 1.00 10.67 185 ALA A N 1
ATOM 1431 C CA . ALA A 1 188 ? 10.842 47.981 -0.577 1.00 11.07 185 ALA A CA 1
ATOM 1432 C C . ALA A 1 188 ? 11.840 48.011 -1.733 1.00 12.67 185 ALA A C 1
ATOM 1433 O O . ALA A 1 188 ? 12.407 49.057 -2.054 1.00 13.01 185 ALA A O 1
ATOM 1435 N N . LEU A 1 189 ? 12.052 46.859 -2.358 1.00 12.88 186 LEU A N 1
ATOM 1436 C CA . LEU A 1 189 ? 12.942 46.784 -3.506 1.00 13.95 186 LEU A CA 1
ATOM 1437 C C . LEU A 1 189 ? 12.407 47.618 -4.669 1.00 14.74 186 LEU A C 1
ATOM 1438 O O . LEU A 1 189 ? 13.159 48.343 -5.313 1.00 15.69 186 LEU A O 1
ATOM 1443 N N . GLN A 1 190 ? 11.106 47.518 -4.930 1.00 13.23 187 GLN A N 1
ATOM 1444 C CA . GLN A 1 190 ? 10.487 48.271 -6.015 1.00 11.28 187 GLN A CA 1
ATOM 1445 C C . GLN A 1 190 ? 10.633 49.777 -5.839 1.00 11.14 187 GLN A C 1
ATOM 1446 O O . GLN A 1 190 ? 10.825 50.504 -6.809 1.00 11.47 187 GLN A O 1
ATOM 1452 N N . LEU A 1 191 ? 10.539 50.239 -4.597 1.00 10.85 188 LEU A N 1
ATOM 1453 C CA . LEU A 1 191 ? 10.617 51.666 -4.303 1.00 10.07 188 LEU A CA 1
ATOM 1454 C C . LEU A 1 191 ? 12.051 52.191 -4.218 1.00 11.33 188 LEU A C 1
ATOM 1455 O O . LEU A 1 191 ? 12.348 53.264 -4.741 1.00 12.52 188 LEU A O 1
ATOM 1460 N N . PHE A 1 192 ? 12.936 51.442 -3.564 1.00 11.21 189 PHE A N 1
ATOM 1461 C CA . PHE A 1 192 ? 14.271 51.961 -3.242 1.00 11.08 189 PHE A CA 1
ATOM 1462 C C . PHE A 1 192 ? 15.431 51.122 -3.768 1.00 9.23 189 PHE A C 1
ATOM 1463 O O . PHE A 1 192 ? 16.590 51.472 -3.573 1.00 9.07 189 PHE A O 1
ATOM 1471 N N . GLY A 1 193 ? 15.128 50.015 -4.428 1.00 9.67 190 GLY A N 1
ATOM 1472 C CA . GLY A 1 193 ? 16.178 49.113 -4.877 1.00 10.94 190 GLY A CA 1
ATOM 1473 C C . GLY A 1 193 ? 16.788 48.345 -3.716 1.00 12.63 190 GLY A C 1
ATOM 1474 O O . GLY A 1 193 ? 16.188 48.234 -2.649 1.00 13.37 190 GLY A O 1
ATOM 1475 N N . LEU A 1 194 ? 17.992 47.820 -3.923 1.00 14.06 191 LEU A N 1
ATOM 1476 C CA . LEU A 1 194 ? 18.646 46.974 -2.932 1.00 13.08 191 LEU A CA 1
ATOM 1477 C C . LEU A 1 194 ? 19.288 47.784 -1.825 1.00 13.05 191 LEU A C 1
ATOM 1478 O O . LEU A 1 194 ? 19.902 48.813 -2.084 1.00 14.72 191 LEU A O 1
ATOM 1483 N N . PRO A 1 195 ? 19.156 47.312 -0.583 1.00 12.53 192 PRO A N 1
ATOM 1484 C CA . PRO A 1 195 ? 19.810 47.954 0.549 1.00 12.98 192 PRO A CA 1
ATOM 1485 C C . PRO A 1 195 ? 21.282 47.556 0.612 1.00 12.47 192 PRO A C 1
ATOM 1486 O O . PRO A 1 195 ? 21.732 46.748 -0.196 1.00 11.46 192 PRO A O 1
ATOM 1490 N N . GLU A 1 196 ? 22.022 48.125 1.558 1.00 12.03 193 GLU A N 1
ATOM 1491 C CA . GLU A 1 196 ? 23.402 47.714 1.789 1.00 11.38 193 GLU A CA 1
ATOM 1492 C C . GLU A 1 196 ? 23.445 46.572 2.803 1.00 9.51 193 GLU A C 1
ATOM 1493 O O . GLU A 1 196 ? 24.183 45.604 2.631 1.00 9.35 193 GLU A O 1
ATOM 1499 N N . THR A 1 197 ? 22.637 46.681 3.852 1.00 7.49 194 THR A N 1
ATOM 1500 C CA . THR A 1 197 ? 22.527 45.619 4.836 1.00 6.66 194 THR A CA 1
ATOM 1501 C C . THR A 1 197 ? 21.078 45.329 5.192 1.00 6.83 194 THR A C 1
ATOM 1502 O O . THR A 1 197 ? 20.227 46.215 5.145 1.00 7.64 194 THR A O 1
ATOM 1506 N N . LEU A 1 198 ? 20.812 44.079 5.561 1.00 7.56 195 LEU A N 1
ATOM 1507 C CA . LEU A 1 198 ? 19.504 43.672 6.069 1.00 6.00 195 LEU A CA 1
ATOM 1508 C C . LEU A 1 198 ? 19.650 43.129 7.484 1.00 6.03 195 LEU A C 1
ATOM 1509 O O . LEU A 1 198 ? 20.417 42.198 7.715 1.00 4.60 195 LEU A O 1
ATOM 1514 N N . ASN A 1 199 ? 18.922 43.714 8.432 1.00 8.43 196 ASN A N 1
ATOM 1515 C CA . ASN A 1 199 ? 18.945 43.243 9.816 1.00 8.24 196 ASN A CA 1
ATOM 1516 C C . ASN A 1 199 ? 17.565 42.808 10.282 1.00 8.84 196 ASN A C 1
ATOM 1517 O O . ASN A 1 199 ? 16.660 43.633 10.417 1.00 11.87 196 ASN A O 1
ATOM 1522 N N . VAL A 1 200 ? 17.398 41.518 10.543 1.00 7.40 197 VAL A N 1
ATOM 1523 C CA . VAL A 1 200 ? 16.075 41.007 10.880 1.00 7.47 197 VAL A CA 1
ATOM 1524 C C . VAL A 1 200 ? 15.993 40.413 12.273 1.00 8.53 197 VAL A C 1
ATOM 1525 O O . VAL A 1 200 ? 16.875 39.676 12.706 1.00 10.40 197 VAL A O 1
ATOM 1529 N N . ASP A 1 201 ? 14.918 40.745 12.972 1.00 9.40 198 ASP A N 1
ATOM 1530 C CA . ASP A 1 201 ? 14.678 40.210 14.300 1.00 10.53 198 ASP A CA 1
ATOM 1531 C C . ASP A 1 201 ? 13.382 39.417 14.282 1.00 10.62 198 ASP A C 1
ATOM 1532 O O . ASP A 1 201 ? 12.296 39.999 14.247 1.00 14.03 198 ASP A O 1
ATOM 1537 N N . LEU A 1 202 ? 13.493 38.092 14.280 1.00 8.72 199 LEU A N 1
ATOM 1538 C CA . LEU A 1 202 ? 12.315 37.231 14.293 1.00 7.85 199 LEU A CA 1
ATOM 1539 C C . LEU A 1 202 ? 11.883 36.958 15.727 1.00 8.25 199 LEU A C 1
ATOM 1540 O O . LEU A 1 202 ? 12.702 36.979 16.638 1.00 9.69 199 LEU A O 1
ATOM 1545 N N . GLY A 1 203 ? 10.597 36.711 15.936 1.00 9.25 200 GLY A N 1
ATOM 1546 C CA . GLY A 1 203 ? 10.111 36.483 17.288 1.00 10.81 200 GLY A CA 1
ATOM 1547 C C . GLY A 1 203 ? 8.890 35.598 17.404 1.00 11.92 200 GLY A C 1
ATOM 1548 O O . GLY A 1 203 ? 8.168 35.377 16.434 1.00 13.76 200 GLY A O 1
ATOM 1557 N N . LEU A 1 205 ? 5.997 35.958 20.101 1.00 13.78 202 LEU A N 1
ATOM 1558 C CA . LEU A 1 205 ? 5.508 36.739 21.227 1.00 12.66 202 LEU A CA 1
ATOM 1559 C C . LEU A 1 205 ? 4.182 36.219 21.754 1.00 12.93 202 LEU A C 1
ATOM 1560 O O . LEU A 1 205 ? 3.813 36.497 22.897 1.00 13.73 202 LEU A O 1
ATOM 1565 N N . ARG A 1 206 ? 3.468 35.466 20.921 1.00 12.54 203 ARG A N 1
ATOM 1566 C CA . ARG A 1 206 ? 2.193 34.886 21.327 1.00 13.42 203 ARG A CA 1
ATOM 1567 C C . ARG A 1 206 ? 2.367 33.527 21.994 1.00 15.89 203 ARG A C 1
ATOM 1568 O O . ARG A 1 206 ? 2.890 32.598 21.380 1.00 16.83 203 ARG A O 1
ATOM 1576 N N . PRO A 1 207 ? 1.929 33.405 23.259 1.00 19.05 204 PRO A N 1
ATOM 1577 C CA . PRO A 1 207 ? 1.933 32.102 23.928 1.00 20.66 204 PRO A CA 1
ATOM 1578 C C . PRO A 1 207 ? 1.114 31.110 23.116 1.00 22.27 204 PRO A C 1
ATOM 1579 O O . PRO A 1 207 ? -0.044 31.387 22.796 1.00 23.24 204 PRO A O 1
ATOM 1583 N N . GLY A 1 208 ? 1.712 29.977 22.766 1.00 23.48 205 GLY A N 1
ATOM 1584 C CA . GLY A 1 208 ? 1.014 28.973 21.973 1.00 24.33 205 GLY A CA 1
ATOM 1585 C C . GLY A 1 208 ? 1.383 28.986 20.501 1.00 26.62 205 GLY A C 1
ATOM 1586 O O . GLY A 1 208 ? 1.047 28.057 19.766 1.00 27.79 205 GLY A O 1
ATOM 1587 N N . SER A 1 209 ? 2.068 30.041 20.060 1.00 27.03 206 SER A N 1
ATOM 1588 C CA . SER A 1 209 ? 2.560 30.101 18.685 1.00 26.30 206 SER A CA 1
ATOM 1589 C C . SER A 1 209 ? 3.491 28.924 18.411 1.00 26.71 206 SER A C 1
ATOM 1590 O O . SER A 1 209 ? 4.245 28.499 19.291 1.00 26.34 206 SER A O 1
ATOM 1593 N N . GLN A 1 210 ? 3.432 28.395 17.193 1.00 26.43 207 GLN A N 1
ATOM 1594 C CA . GLN A 1 210 ? 4.300 27.286 16.804 1.00 25.95 207 GLN A CA 1
ATOM 1595 C C . GLN A 1 210 ? 5.376 27.748 15.825 1.00 23.18 207 GLN A C 1
ATOM 1596 O O . GLN A 1 210 ? 6.432 27.124 15.705 1.00 21.69 207 GLN A O 1
ATOM 1602 N N . SER A 1 211 ? 5.099 28.852 15.138 1.00 20.34 208 SER A N 1
ATOM 1603 C CA . SER A 1 211 ? 6.027 29.416 14.168 1.00 18.10 208 SER A CA 1
ATOM 1604 C C . SER A 1 211 ? 6.298 30.869 14.515 1.00 15.57 208 SER A C 1
ATOM 1605 O O . SER A 1 211 ? 5.696 31.416 15.438 1.00 14.93 208 SER A O 1
ATOM 1608 N N . VAL A 1 212 ? 7.203 31.495 13.772 1.00 13.48 209 VAL A N 1
ATOM 1609 C CA . VAL A 1 212 ? 7.469 32.913 13.959 1.00 12.55 209 VAL A CA 1
ATOM 1610 C C . VAL A 1 212 ? 6.154 33.684 13.865 1.00 12.00 209 VAL A C 1
ATOM 1611 O O . VAL A 1 212 ? 5.387 33.500 12.918 1.00 12.61 209 VAL A O 1
ATOM 1615 N N . ASP A 1 213 ? 5.888 34.529 14.858 1.00 9.90 210 ASP A N 1
ATOM 1616 C CA . ASP A 1 213 ? 4.655 35.307 14.895 1.00 9.04 210 ASP A CA 1
ATOM 1617 C C . ASP A 1 213 ? 4.965 36.791 15.029 1.00 9.59 210 ASP A C 1
ATOM 1618 O O . ASP A 1 213 ? 4.086 37.589 15.345 1.00 11.93 210 ASP A O 1
ATOM 1623 N N . TYR A 1 214 ? 6.224 37.150 14.790 1.00 9.06 211 TYR A N 1
ATOM 1624 C CA . TYR A 1 214 ? 6.687 38.527 14.910 1.00 7.58 211 TYR A CA 1
ATOM 1625 C C . TYR A 1 214 ? 7.959 38.708 14.095 1.00 7.84 211 TYR A C 1
ATOM 1626 O O . TYR A 1 214 ? 8.832 37.839 14.101 1.00 8.27 211 TYR A O 1
ATOM 1635 N N . PHE A 1 215 ? 8.069 39.828 13.389 1.00 7.33 212 PHE A N 1
ATOM 1636 C CA . PHE A 1 215 ? 9.330 40.164 12.729 1.00 6.70 212 PHE A CA 1
ATOM 1637 C C . PHE A 1 215 ? 9.504 41.658 12.532 1.00 6.76 212 PHE A C 1
ATOM 1638 O O . PHE A 1 215 ? 8.549 42.372 12.227 1.00 7.86 212 PHE A O 1
ATOM 1646 N N . HIS A 1 216 ? 10.737 42.116 12.715 1.00 6.74 213 HIS A N 1
ATOM 1647 C CA . HIS A 1 216 ? 11.077 43.527 12.597 1.00 7.07 213 HIS A CA 1
ATOM 1648 C C . HIS A 1 216 ? 12.356 43.639 11.775 1.00 6.91 213 HIS A C 1
ATOM 1649 O O . HIS A 1 216 ? 13.439 43.301 12.252 1.00 8.71 213 HIS A O 1
ATOM 1656 N N . ALA A 1 217 ? 12.229 44.085 10.527 1.00 6.55 214 ALA A N 1
ATOM 1657 C CA . ALA A 1 217 ? 13.373 44.133 9.612 1.00 3.37 214 ALA A CA 1
ATOM 1658 C C . ALA A 1 217 ? 13.805 45.552 9.322 1.00 3.56 214 ALA A C 1
ATOM 1659 O O . ALA A 1 217 ? 12.974 46.423 9.079 1.00 3.98 214 ALA A O 1
ATOM 1661 N N . VAL A 1 218 ? 15.113 45.777 9.336 1.00 4.07 215 VAL A N 1
ATOM 1662 C CA . VAL A 1 218 ? 15.672 47.069 8.978 1.00 4.70 215 VAL A CA 1
ATOM 1663 C C . VAL A 1 218 ? 16.575 46.928 7.758 1.00 6.47 215 VAL A C 1
ATOM 1664 O O . VAL A 1 218 ? 17.572 46.204 7.795 1.00 9.04 215 VAL A O 1
ATOM 1668 N N . LEU A 1 219 ? 16.213 47.612 6.675 1.00 7.71 216 LEU A N 1
ATOM 1669 C CA . LEU A 1 219 ? 17.035 47.656 5.465 1.00 6.02 216 LEU A CA 1
ATOM 1670 C C . LEU A 1 219 ? 17.744 48.995 5.404 1.00 7.70 216 LEU A C 1
ATOM 1671 O O . LEU A 1 219 ? 17.106 50.046 5.481 1.00 8.38 216 LEU A O 1
ATOM 1676 N N . SER A 1 220 ? 19.063 48.955 5.262 1.00 10.15 217 SER A N 1
ATOM 1677 C CA . SER A 1 220 ? 19.879 50.162 5.359 1.00 12.31 217 SER A CA 1
ATOM 1678 C C . SER A 1 220 ? 20.410 50.664 4.005 1.00 12.76 217 SER A C 1
ATOM 1679 O O . SER A 1 220 ? 20.983 49.901 3.221 1.00 12.70 217 SER A O 1
ATOM 1682 N N . TYR A 1 221 ? 20.212 51.954 3.746 1.00 12.29 218 TYR A N 1
ATOM 1683 C CA . TYR A 1 221 ? 20.708 52.600 2.530 1.00 11.10 218 TYR A CA 1
ATOM 1684 C C . TYR A 1 221 ? 21.516 53.855 2.882 1.00 11.68 218 TYR A C 1
ATOM 1685 O O . TYR A 1 221 ? 21.313 54.458 3.935 1.00 14.78 218 TYR A O 1
ATOM 1694 N N . PRO A 1 222 ? 22.422 54.268 1.987 1.00 11.46 219 PRO A N 1
ATOM 1695 C CA . PRO A 1 222 ? 23.055 55.563 2.174 1.00 10.46 219 PRO A CA 1
ATOM 1696 C C . PRO A 1 222 ? 22.000 56.650 2.385 1.00 10.83 219 PRO A C 1
ATOM 1697 O O . PRO A 1 222 ? 21.242 56.970 1.467 1.00 12.70 219 PRO A O 1
ATOM 1701 N N . GLY A 1 223 ? 21.946 57.204 3.588 1.00 10.44 220 GLY A N 1
ATOM 1702 C CA . GLY A 1 223 ? 21.032 58.298 3.878 1.00 9.91 220 GLY A CA 1
ATOM 1703 C C . GLY A 1 223 ? 19.569 57.903 3.893 1.00 10.22 220 GLY A C 1
ATOM 1704 O O . GLY A 1 223 ? 18.695 58.762 3.781 1.00 9.85 220 GLY A O 1
ATOM 1705 N N . GLN A 1 224 ? 19.297 56.606 4.033 1.00 10.03 221 GLN A N 1
ATOM 1706 C CA . GLN A 1 224 ? 17.917 56.109 4.103 1.00 9.85 221 GLN A CA 1
ATOM 1707 C C . GLN A 1 224 ? 17.770 54.917 5.040 1.00 9.33 221 GLN A C 1
ATOM 1708 O O . GLN A 1 224 ? 18.708 54.136 5.204 1.00 11.59 221 GLN A O 1
ATOM 1714 N N . ARG A 1 225 ? 16.595 54.786 5.652 1.00 6.78 222 ARG A N 1
ATOM 1715 C CA . ARG A 1 225 ? 16.245 53.579 6.405 1.00 6.03 222 ARG A CA 1
ATOM 1716 C C . ARG A 1 225 ? 14.859 53.071 6.014 1.00 7.31 222 ARG A C 1
ATOM 1717 O O . ARG A 1 225 ? 13.926 53.856 5.825 1.00 7.44 222 ARG A O 1
ATOM 1725 N N . VAL A 1 226 ? 14.734 51.753 5.900 1.00 7.18 223 VAL A N 1
ATOM 1726 C CA . VAL A 1 226 ? 13.451 51.115 5.632 1.00 7.61 223 VAL A CA 1
ATOM 1727 C C . VAL A 1 226 ? 13.118 50.116 6.738 1.00 7.60 223 VAL A C 1
ATOM 1728 O O . VAL A 1 226 ? 13.906 49.218 7.021 1.00 10.61 223 VAL A O 1
ATOM 1732 N N . VAL A 1 227 ? 11.959 50.269 7.369 1.00 5.30 224 VAL A N 1
ATOM 1733 C CA . VAL A 1 227 ? 11.573 49.350 8.432 1.00 3.66 224 VAL A CA 1
ATOM 1734 C C . VAL A 1 227 ? 10.337 48.546 8.055 1.00 5.66 224 VAL A C 1
ATOM 1735 O O . VAL A 1 227 ? 9.263 49.107 7.830 1.00 8.87 224 VAL A O 1
ATOM 1739 N N . LEU A 1 228 ? 10.495 47.227 7.982 1.00 4.32 225 LEU A N 1
ATOM 1740 C CA . LEU A 1 228 ? 9.381 46.338 7.682 1.00 3.56 225 LEU A CA 1
ATOM 1741 C C . LEU A 1 228 ? 9.027 45.583 8.951 1.00 2.72 225 LEU A C 1
ATOM 1742 O O . LEU A 1 228 ? 9.909 45.046 9.613 1.00 4.88 225 LEU A O 1
ATOM 1747 N N . HIS A 1 229 ? 7.743 45.526 9.285 1.00 2.00 226 HIS A N 1
ATOM 1748 C CA . HIS A 1 229 ? 7.338 45.008 10.581 1.00 3.34 226 HIS A CA 1
ATOM 1749 C C . HIS A 1 229 ? 5.996 44.278 10.529 1.00 4.51 226 HIS A C 1
ATOM 1750 O O . HIS A 1 229 ? 5.063 44.716 9.859 1.00 5.81 226 HIS A O 1
ATOM 1757 N N . SER A 1 230 ? 5.893 43.166 11.248 1.00 5.43 227 SER A N 1
ATOM 1758 C CA . SER A 1 230 ? 4.605 42.495 11.393 1.00 5.94 227 SER A CA 1
ATOM 1759 C C . SER A 1 230 ? 4.464 41.825 12.760 1.00 7.44 227 SER A C 1
ATOM 1760 O O . SER A 1 230 ? 5.461 41.562 13.440 1.00 7.28 227 SER A O 1
ATOM 1763 N N . THR A 1 231 ? 3.222 41.553 13.154 1.00 7.35 228 THR A N 1
ATOM 1764 C CA . THR A 1 231 ? 2.940 40.950 14.453 1.00 7.11 228 THR A CA 1
ATOM 1765 C C . THR A 1 231 ? 1.497 40.448 14.517 1.00 7.10 228 THR A C 1
ATOM 1766 O O . THR A 1 231 ? 0.635 40.946 13.796 1.00 8.03 228 THR A O 1
ATOM 1770 N N . VAL A 1 232 ? 1.238 39.467 15.381 1.00 7.14 229 VAL A N 1
ATOM 1771 C CA . VAL A 1 232 ? -0.117 38.945 15.585 1.00 5.58 229 VAL A CA 1
ATOM 1772 C C . VAL A 1 232 ? -0.708 39.402 16.913 1.00 8.17 229 VAL A C 1
ATOM 1773 O O . VAL A 1 232 ? -1.818 39.013 17.273 1.00 10.85 229 VAL A O 1
ATOM 1777 N N . LEU A 1 233 ? 0.041 40.216 17.649 1.00 9.18 230 LEU A N 1
ATOM 1778 C CA . LEU A 1 233 ? -0.446 40.762 18.909 1.00 8.81 230 LEU A CA 1
ATOM 1779 C C . LEU A 1 233 ? -0.435 42.284 18.888 1.00 10.13 230 LEU A C 1
ATOM 1780 O O . LEU A 1 233 ? 0.377 42.922 19.559 1.00 11.03 230 LEU A O 1
ATOM 1785 N N . ALA A 1 234 ? -1.337 42.857 18.099 1.00 9.27 231 ALA A N 1
ATOM 1786 C CA . ALA A 1 234 ? -1.502 44.297 18.033 1.00 9.08 231 ALA A CA 1
ATOM 1787 C C . ALA A 1 234 ? -2.991 44.638 18.042 1.00 10.50 231 ALA A C 1
ATOM 1788 O O . ALA A 1 234 ? -3.600 44.825 16.991 1.00 13.03 231 ALA A O 1
ATOM 1790 N N . ALA A 1 235 ? -3.574 44.704 19.234 1.00 10.83 232 ALA A N 1
ATOM 1791 C CA . ALA A 1 235 ? -4.989 45.014 19.384 1.00 11.64 232 ALA A CA 1
ATOM 1792 C C . ALA A 1 235 ? -5.343 46.330 18.698 1.00 12.09 232 ALA A C 1
ATOM 1793 O O . ALA A 1 235 ? -6.354 46.429 17.997 1.00 11.22 232 ALA A O 1
ATOM 1795 N N . ALA A 1 236 ? -4.504 47.340 18.904 1.00 12.98 233 ALA A N 1
ATOM 1796 C CA . ALA A 1 236 ? -4.734 48.652 18.305 1.00 13.38 233 ALA A CA 1
ATOM 1797 C C . ALA A 1 236 ? -4.203 48.717 16.876 1.00 12.73 233 ALA A C 1
ATOM 1798 O O . ALA A 1 236 ? -3.104 48.249 16.578 1.00 14.11 233 ALA A O 1
ATOM 1800 N N . GLU A 1 237 ? -4.998 49.299 15.992 1.00 12.40 234 GLU A N 1
ATOM 1801 C CA . GLU A 1 237 ? -4.605 49.468 14.606 1.00 12.62 234 GLU A CA 1
ATOM 1802 C C . GLU A 1 237 ? -3.395 50.402 14.527 1.00 10.99 234 GLU A C 1
ATOM 1803 O O . GLU A 1 237 ? -3.395 51.473 15.134 1.00 12.46 234 GLU A O 1
ATOM 1809 N N . THR A 1 238 ? -2.362 49.990 13.799 1.00 8.89 235 THR A N 1
ATOM 1810 C CA . THR A 1 238 ? -1.204 50.848 13.565 1.00 8.56 235 THR A CA 1
ATOM 1811 C C . THR A 1 238 ? -1.070 51.176 12.090 1.00 8.00 235 THR A C 1
ATOM 1812 O O . THR A 1 238 ? -1.690 50.528 11.250 1.00 9.67 235 THR A O 1
ATOM 1816 N N . ALA A 1 239 ? -0.243 52.172 11.779 1.00 7.90 236 ALA A N 1
ATOM 1817 C CA . ALA A 1 239 ? -0.105 52.673 10.406 1.00 6.31 236 ALA A CA 1
ATOM 1818 C C . ALA A 1 239 ? 0.351 51.584 9.457 1.00 5.82 236 ALA A C 1
ATOM 1819 O O . ALA A 1 239 ? 1.154 50.734 9.830 1.00 7.40 236 ALA A O 1
ATOM 1821 N N . ARG A 1 240 ? -0.164 51.610 8.232 1.00 4.92 237 ARG A N 1
ATOM 1822 C CA . ARG A 1 240 ? 0.307 50.710 7.188 1.00 4.56 237 ARG A CA 1
ATOM 1823 C C . ARG A 1 240 ? 1.654 51.227 6.692 1.00 4.97 237 ARG A C 1
ATOM 1824 O O . ARG A 1 240 ? 2.653 50.501 6.706 1.00 6.66 237 ARG A O 1
ATOM 1832 N N . TYR A 1 241 ? 1.675 52.493 6.279 1.00 2.55 238 TYR A N 1
ATOM 1833 C CA . TYR A 1 241 ? 2.900 53.155 5.852 1.00 2.00 238 TYR A CA 1
ATOM 1834 C C . TYR A 1 241 ? 3.170 54.410 6.671 1.00 3.02 238 TYR A C 1
ATOM 1835 O O . TYR A 1 241 ? 2.251 55.165 7.000 1.00 3.19 238 TYR A O 1
ATOM 1844 N N . ILE A 1 242 ? 4.444 54.640 6.966 1.00 3.66 239 ILE A N 1
ATOM 1845 C CA . ILE A 1 242 ? 4.918 55.904 7.512 1.00 2.68 239 ILE A CA 1
ATOM 1846 C C . ILE A 1 242 ? 6.131 56.313 6.687 1.00 4.50 239 ILE A C 1
ATOM 1847 O O . ILE A 1 242 ? 7.131 55.595 6.652 1.00 8.01 239 ILE A O 1
ATOM 1852 N N . VAL A 1 243 ? 6.047 57.451 6.009 1.00 4.02 240 VAL A N 1
ATOM 1853 C CA . VAL A 1 243 ? 7.110 57.857 5.097 1.00 3.98 240 VAL A CA 1
ATOM 1854 C C . VAL A 1 243 ? 7.565 59.280 5.389 1.00 5.25 240 VAL A C 1
ATOM 1855 O O . VAL A 1 243 ? 6.765 60.211 5.345 1.00 7.46 240 VAL A O 1
ATOM 1859 N N . HIS A 1 244 ? 8.849 59.451 5.686 1.00 6.05 241 HIS A N 1
ATOM 1860 C CA . HIS A 1 244 ? 9.388 60.780 5.969 1.00 6.72 241 HIS A CA 1
ATOM 1861 C C . HIS A 1 244 ? 10.340 61.255 4.880 1.00 7.56 241 HIS A C 1
ATOM 1862 O O . HIS A 1 244 ? 11.254 60.534 4.477 1.00 8.61 241 HIS A O 1
ATOM 1869 N N . GLY A 1 245 ? 10.121 62.477 4.410 1.00 7.34 242 GLY A N 1
ATOM 1870 C CA . GLY A 1 245 ? 11.027 63.094 3.450 1.00 8.95 242 GLY A CA 1
ATOM 1871 C C . GLY A 1 245 ? 11.603 64.354 4.055 1.00 9.56 242 GLY A C 1
ATOM 1872 O O . GLY A 1 245 ? 11.234 64.732 5.168 1.00 9.93 242 GLY A O 1
ATOM 1873 N N . THR A 1 246 ? 12.506 65.006 3.330 1.00 9.00 243 THR A N 1
ATOM 1874 C CA . THR A 1 246 ? 13.091 66.257 3.804 1.00 9.78 243 THR A CA 1
ATOM 1875 C C . THR A 1 246 ? 12.091 67.411 3.768 1.00 10.45 243 THR A C 1
ATOM 1876 O O . THR A 1 246 ? 12.348 68.478 4.324 1.00 11.65 243 THR A O 1
ATOM 1880 N N . GLN A 1 247 ? 10.956 67.203 3.112 1.00 11.18 244 GLN A N 1
ATOM 1881 C CA . GLN A 1 247 ? 9.989 68.280 2.927 1.00 12.75 244 GLN A CA 1
ATOM 1882 C C . GLN A 1 247 ? 8.616 67.924 3.471 1.00 12.38 244 GLN A C 1
ATOM 1883 O O . GLN A 1 247 ? 7.747 68.792 3.576 1.00 12.75 244 GLN A O 1
ATOM 1889 N N . GLY A 1 248 ? 8.407 66.652 3.804 1.00 8.96 245 GLY A N 1
ATOM 1890 C CA . GLY A 1 248 ? 7.113 66.233 4.314 1.00 5.66 245 GLY A CA 1
ATOM 1891 C C . GLY A 1 248 ? 7.016 64.766 4.660 1.00 5.69 245 GLY A C 1
ATOM 1892 O O . GLY A 1 248 ? 8.009 64.037 4.637 1.00 5.86 245 GLY A O 1
ATOM 1893 N N . SER A 1 249 ? 5.804 64.331 4.977 1.00 4.57 246 SER A N 1
ATOM 1894 C CA . SER A 1 249 ? 5.578 62.966 5.403 1.00 4.80 246 SER A CA 1
ATOM 1895 C C . SER A 1 249 ? 4.244 62.453 4.885 1.00 5.79 246 SER A C 1
ATOM 1896 O O . SER A 1 249 ? 3.361 63.234 4.512 1.00 5.59 246 SER A O 1
ATOM 1899 N N . TYR A 1 250 ? 4.110 61.131 4.863 1.00 5.79 247 TYR A N 1
ATOM 1900 C CA . TYR A 1 250 ? 2.868 60.473 4.477 1.00 5.53 247 TYR A CA 1
ATOM 1901 C C . TYR A 1 250 ? 2.587 59.334 5.456 1.00 5.98 247 TYR A C 1
ATOM 1902 O O . TYR A 1 250 ? 3.407 58.432 5.612 1.00 9.42 247 TYR A O 1
ATOM 1911 N N . ILE A 1 251 ? 1.449 59.395 6.141 1.00 3.47 248 ILE A N 1
ATOM 1912 C CA . ILE A 1 251 ? 1.021 58.293 6.992 1.00 3.32 248 ILE A CA 1
ATOM 1913 C C . ILE A 1 251 ? -0.295 57.726 6.463 1.00 4.15 248 ILE A C 1
ATOM 1914 O O . ILE A 1 251 ? -1.261 58.469 6.265 1.00 2.37 248 ILE A O 1
ATOM 1919 N N . LYS A 1 252 ? -0.334 56.415 6.230 1.00 3.07 249 LYS A N 1
ATOM 1920 C CA . LYS A 1 252 ? -1.574 55.770 5.804 1.00 3.48 249 LYS A CA 1
ATOM 1921 C C . LYS A 1 252 ? -1.989 54.597 6.688 1.00 2.66 249 LYS A C 1
ATOM 1922 O O . LYS A 1 252 ? -1.152 53.776 7.077 1.00 2.00 249 LYS A O 1
ATOM 1928 N N . PHE A 1 253 ? -3.291 54.518 6.970 1.00 2.00 250 PHE A N 1
ATOM 1929 C CA . PHE A 1 253 ? -3.872 53.422 7.749 1.00 2.00 250 PHE A CA 1
ATOM 1930 C C . PHE A 1 253 ? -4.740 52.475 6.914 1.00 2.48 250 PHE A C 1
ATOM 1931 O O . PHE A 1 253 ? -5.182 52.817 5.820 1.00 5.16 250 PHE A O 1
ATOM 1939 N N . GLY A 1 254 ? -4.984 51.283 7.451 1.00 3.02 251 GLY A N 1
ATOM 1940 C CA . GLY A 1 254 ? -5.772 50.266 6.766 1.00 4.38 251 GLY A CA 1
ATOM 1941 C C . GLY A 1 254 ? -4.934 49.352 5.894 1.00 6.50 251 GLY A C 1
ATOM 1942 O O . GLY A 1 254 ? -3.744 49.597 5.682 1.00 8.59 251 GLY A O 1
ATOM 1943 N N . VAL A 1 255 ? -5.554 48.285 5.398 1.00 7.86 252 VAL A N 1
ATOM 1944 C CA . VAL A 1 255 ? -4.938 47.434 4.376 1.00 8.21 252 VAL A CA 1
ATOM 1945 C C . VAL A 1 255 ? -5.718 47.547 3.070 1.00 8.02 252 VAL A C 1
ATOM 1946 O O . VAL A 1 255 ? -6.814 48.106 3.046 1.00 7.17 252 VAL A O 1
ATOM 1950 N N . ASP A 1 256 ? -5.158 47.020 1.988 1.00 8.91 253 ASP A N 1
ATOM 1951 C CA . ASP A 1 256 ? -5.869 47.019 0.711 1.00 11.94 253 ASP A CA 1
ATOM 1952 C C . ASP A 1 256 ? -7.138 46.174 0.821 1.00 12.24 253 ASP A C 1
ATOM 1953 O O . ASP A 1 256 ? -7.120 45.106 1.434 1.00 15.94 253 ASP A O 1
ATOM 1958 N N . PRO A 1 257 ? -8.243 46.646 0.224 1.00 13.00 254 PRO A N 1
ATOM 1959 C CA . PRO A 1 257 ? -9.562 46.053 0.453 1.00 12.83 254 PRO A CA 1
ATOM 1960 C C . PRO A 1 257 ? -9.975 44.913 -0.491 1.00 13.71 254 PRO A C 1
ATOM 1961 O O . PRO A 1 257 ? -11.054 44.346 -0.317 1.00 14.01 254 PRO A O 1
ATOM 1965 N N . GLN A 1 258 ? -9.144 44.573 -1.473 1.00 13.37 255 GLN A N 1
ATOM 1966 C CA . GLN A 1 258 ? -9.545 43.578 -2.469 1.00 12.69 255 GLN A CA 1
ATOM 1967 C C . GLN A 1 258 ? -9.676 42.170 -1.901 1.00 14.08 255 GLN A C 1
ATOM 1968 O O . GLN A 1 258 ? -10.643 41.465 -2.195 1.00 14.69 255 GLN A O 1
ATOM 1974 N N . GLU A 1 259 ? -8.706 41.751 -1.097 1.00 16.05 256 GLU A N 1
ATOM 1975 C CA . GLU A 1 259 ? -8.695 40.377 -0.608 1.00 18.29 256 GLU A CA 1
ATOM 1976 C C . GLU A 1 259 ? -10.024 39.977 0.039 1.00 19.45 256 GLU A C 1
ATOM 1977 O O . GLU A 1 259 ? -10.565 38.910 -0.252 1.00 20.01 256 GLU A O 1
ATOM 1983 N N . ASP A 1 260 ? -10.546 40.834 0.911 1.00 18.51 257 ASP A N 1
ATOM 1984 C CA . ASP A 1 260 ? -11.806 40.556 1.590 1.00 19.17 257 ASP A CA 1
ATOM 1985 C C . ASP A 1 260 ? -12.959 40.392 0.608 1.00 18.32 257 ASP A C 1
ATOM 1986 O O . ASP A 1 260 ? -13.746 39.450 0.709 1.00 18.78 257 ASP A O 1
ATOM 1991 N N . ARG A 1 261 ? -13.051 41.308 -0.349 1.00 17.51 258 ARG A N 1
ATOM 1992 C CA . ARG A 1 261 ? -14.146 41.291 -1.308 1.00 15.75 258 ARG A CA 1
ATOM 1993 C C . ARG A 1 261 ? -14.078 40.080 -2.236 1.00 15.55 258 ARG A C 1
ATOM 1994 O O . ARG A 1 261 ? -15.110 39.569 -2.675 1.00 13.96 258 ARG A O 1
ATOM 2002 N N . LEU A 1 262 ? -12.869 39.611 -2.522 1.00 16.62 259 LEU A N 1
ATOM 2003 C CA . LEU A 1 262 ? -12.714 38.395 -3.315 1.00 17.96 259 LEU A CA 1
ATOM 2004 C C . LEU A 1 262 ? -13.121 37.194 -2.477 1.00 19.75 259 LEU A C 1
ATOM 2005 O O . LEU A 1 262 ? -13.886 36.346 -2.931 1.00 21.16 259 LEU A O 1
ATOM 2010 N N . LYS A 1 263 ? -12.611 37.135 -1.248 1.00 21.23 260 LYS A N 1
ATOM 2011 C CA . LYS A 1 263 ? -13.044 36.137 -0.271 1.00 22.28 260 LYS A CA 1
ATOM 2012 C C . LYS A 1 263 ? -14.564 36.029 -0.234 1.00 21.77 260 LYS A C 1
ATOM 2013 O O . LYS A 1 263 ? -15.119 34.928 -0.209 1.00 20.32 260 LYS A O 1
ATOM 2019 N N . ALA A 1 264 ? -15.229 37.180 -0.224 1.00 20.24 261 ALA A N 1
ATOM 2020 C CA . ALA A 1 264 ? -16.683 37.222 -0.117 1.00 19.11 261 ALA A CA 1
ATOM 2021 C C . ALA A 1 264 ? -17.372 36.751 -1.397 1.00 18.16 261 ALA A C 1
ATOM 2022 O O . ALA A 1 264 ? -18.598 36.640 -1.443 1.00 18.92 261 ALA A O 1
ATOM 2024 N N . GLY A 1 265 ? -16.583 36.475 -2.432 1.00 17.14 262 GLY A N 1
ATOM 2025 C CA . GLY A 1 265 ? -17.106 35.877 -3.662 1.00 16.24 262 GLY A CA 1
ATOM 2026 C C . GLY A 1 265 ? -17.426 36.843 -4.791 1.00 16.18 262 GLY A C 1
ATOM 2027 O O . GLY A 1 265 ? -17.969 36.441 -5.822 1.00 15.55 262 GLY A O 1
ATOM 2028 N N . GLU A 1 266 ? -17.091 38.117 -4.604 1.00 15.84 263 GLU A N 1
ATOM 2029 C CA . GLU A 1 266 ? -17.361 39.133 -5.617 1.00 15.49 263 GLU A CA 1
ATOM 2030 C C . GLU A 1 266 ? -16.668 38.805 -6.929 1.00 15.93 263 GLU A C 1
ATOM 2031 O O . GLU A 1 266 ? -15.538 38.329 -6.936 1.00 15.77 263 GLU A O 1
ATOM 2037 N N . ARG A 1 267 ? -17.360 39.066 -8.034 1.00 18.54 264 ARG A N 1
ATOM 2038 C CA . ARG A 1 267 ? -16.840 38.800 -9.368 1.00 21.14 264 ARG A CA 1
ATOM 2039 C C . ARG A 1 267 ? -16.511 40.114 -10.080 1.00 21.01 264 ARG A C 1
ATOM 2040 O O . ARG A 1 267 ? -17.146 41.141 -9.829 1.00 21.04 264 ARG A O 1
ATOM 2048 N N . LEU A 1 268 ? -15.517 40.082 -10.963 1.00 19.84 265 LEU A N 1
ATOM 2049 C CA . LEU A 1 268 ? -15.216 41.239 -11.798 1.00 21.46 265 LEU A CA 1
ATOM 2050 C C . LEU A 1 268 ? -16.197 41.297 -12.968 1.00 21.73 265 LEU A C 1
ATOM 2051 O O . LEU A 1 268 ? -16.699 40.260 -13.407 1.00 22.94 265 LEU A O 1
ATOM 2056 N N . PRO A 1 269 ? -16.485 42.511 -13.472 1.00 21.10 266 PRO A N 1
ATOM 2057 C CA . PRO A 1 269 ? -15.956 43.778 -12.989 1.00 19.59 266 PRO A CA 1
ATOM 2058 C C . PRO A 1 269 ? -16.877 44.406 -11.957 1.00 17.90 266 PRO A C 1
ATOM 2059 O O . PRO A 1 269 ? -18.056 44.069 -11.903 1.00 17.42 266 PRO A O 1
ATOM 2063 N N . GLN A 1 270 ? -16.333 45.312 -11.150 1.00 17.16 267 GLN A N 1
ATOM 2064 C CA . GLN A 1 270 ? -17.126 46.107 -10.216 1.00 14.69 267 GLN A CA 1
ATOM 2065 C C . GLN A 1 270 ? -16.885 47.590 -10.467 1.00 14.12 267 GLN A C 1
ATOM 2066 O O . GLN A 1 270 ? -15.741 48.033 -10.579 1.00 14.27 267 GLN A O 1
ATOM 2072 N N . ALA A 1 271 ? -17.964 48.358 -10.548 1.00 13.56 268 ALA A N 1
ATOM 2073 C CA . ALA A 1 271 ? -17.860 49.800 -10.721 1.00 12.98 268 ALA A CA 1
ATOM 2074 C C . ALA A 1 271 ? -16.795 50.380 -9.793 1.00 12.25 268 ALA A C 1
ATOM 2075 O O . ALA A 1 271 ? -16.045 51.282 -10.166 1.00 11.62 268 ALA A O 1
ATOM 2077 N N . ASP A 1 272 ? -16.731 49.847 -8.581 1.00 11.54 269 ASP A N 1
ATOM 2078 C CA . ASP A 1 272 ? -15.893 50.421 -7.549 1.00 11.72 269 ASP A CA 1
ATOM 2079 C C . ASP A 1 272 ? -14.827 49.447 -7.088 1.00 12.72 269 ASP A C 1
ATOM 2080 O O . ASP A 1 272 ? -14.483 49.422 -5.907 1.00 13.87 269 ASP A O 1
ATOM 2085 N N . TRP A 1 273 ? -14.296 48.648 -8.003 1.00 11.96 270 TRP A N 1
ATOM 2086 C CA . TRP A 1 273 ? -13.304 47.669 -7.597 1.00 11.39 270 TRP A CA 1
ATOM 2087 C C . TRP A 1 273 ? -12.061 48.304 -6.980 1.00 10.83 270 TRP A C 1
ATOM 2088 O O . TRP A 1 273 ? -11.394 49.124 -7.605 1.00 11.48 270 TRP A O 1
ATOM 2099 N N . GLY A 1 274 ? -11.753 47.912 -5.750 1.00 10.69 271 GLY A N 1
ATOM 2100 C CA . GLY A 1 274 ? -10.506 48.309 -5.115 1.00 9.83 271 GLY A CA 1
ATOM 2101 C C . GLY A 1 274 ? -10.534 49.652 -4.416 1.00 10.87 271 GLY A C 1
ATOM 2102 O O . GLY A 1 274 ? -9.525 50.073 -3.854 1.00 10.59 271 GLY A O 1
ATOM 2103 N N . TYR A 1 275 ? -11.678 50.333 -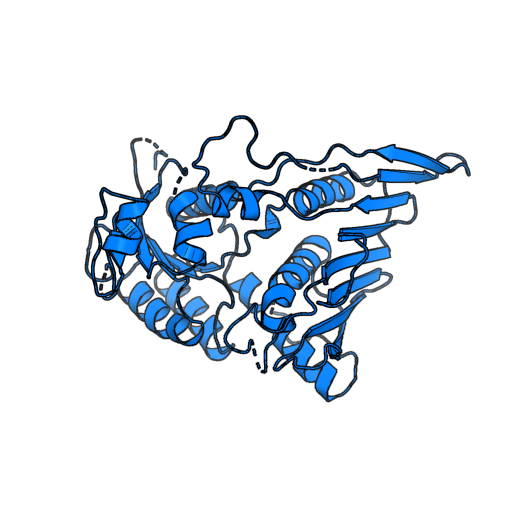4.448 1.00 11.97 272 TYR A N 1
ATOM 2104 C CA . TYR A 1 275 ? -11.805 51.629 -3.782 1.00 13.63 272 TYR A CA 1
ATOM 2105 C C . TYR A 1 275 ? -11.377 51.526 -2.327 1.00 13.99 272 TYR A C 1
ATOM 2106 O O . TYR A 1 275 ? -11.882 50.690 -1.576 1.00 12.45 272 TYR A O 1
ATOM 2115 N N . ASP A 1 276 ? -10.428 52.378 -1.948 1.00 13.90 273 ASP A N 1
ATOM 2116 C CA . ASP A 1 276 ? -9.931 52.438 -0.589 1.00 14.55 273 ASP A CA 1
ATOM 2117 C C . ASP A 1 276 ? -10.360 53.773 -0.004 1.00 16.75 273 ASP A C 1
ATOM 2118 O O . ASP A 1 276 ? -9.698 54.790 -0.197 1.00 20.20 273 ASP A O 1
ATOM 2136 N N . ARG A 1 278 ? -10.252 54.891 2.858 1.00 14.97 275 ARG A N 1
ATOM 2137 C CA . ARG A 1 278 ? -9.516 55.308 4.051 1.00 14.36 275 ARG A CA 1
ATOM 2138 C C . ARG A 1 278 ? -8.225 56.056 3.721 1.00 13.54 275 ARG A C 1
ATOM 2139 O O . ARG A 1 278 ? -7.129 55.526 3.894 1.00 14.52 275 ARG A O 1
ATOM 2147 N N . ASP A 1 279 ? -8.367 57.297 3.270 1.00 13.19 276 ASP A N 1
ATOM 2148 C CA . ASP A 1 279 ? -7.237 58.092 2.794 1.00 12.88 276 ASP A CA 1
ATOM 2149 C C . ASP A 1 279 ? -6.167 58.339 3.839 1.00 12.26 276 ASP A C 1
ATOM 2150 O O . ASP A 1 279 ? -6.455 58.466 5.027 1.00 14.10 276 ASP A O 1
ATOM 2155 N N . GLY A 1 280 ? -4.925 58.410 3.382 1.00 11.42 277 GLY A N 1
ATOM 2156 C CA . GLY A 1 280 ? -3.819 58.787 4.241 1.00 10.17 277 GLY A CA 1
ATOM 2157 C C . GLY A 1 280 ? -3.682 60.294 4.237 1.00 10.58 277 GLY A C 1
ATOM 2158 O O . GLY A 1 280 ? -4.465 60.989 3.597 1.00 12.71 277 GLY A O 1
ATOM 2159 N N . ILE A 1 281 ? -2.676 60.801 4.937 1.00 10.24 278 ILE A N 1
ATOM 2160 C CA . ILE A 1 281 ? -2.524 62.237 5.118 1.00 8.70 278 ILE A CA 1
ATOM 2161 C C . ILE A 1 281 ? -1.118 62.697 4.777 1.00 9.17 278 ILE A C 1
ATOM 2162 O O . ILE A 1 281 ? -0.136 62.104 5.227 1.00 9.91 278 ILE A O 1
ATOM 2167 N N . VAL A 1 282 ? -1.019 63.754 3.980 1.00 7.92 279 VAL A N 1
ATOM 2168 C CA . VAL A 1 282 ? 0.285 64.320 3.662 1.00 8.45 279 VAL A CA 1
ATOM 2169 C C . VAL A 1 282 ? 0.568 65.567 4.498 1.00 9.60 279 VAL A C 1
ATOM 2170 O O . VAL A 1 282 ? -0.302 66.416 4.683 1.00 11.60 279 VAL A O 1
ATOM 2174 N N . THR A 1 283 ? 1.786 65.665 5.014 1.00 10.11 280 THR A N 1
ATOM 2175 C CA . THR A 1 283 ? 2.189 66.830 5.790 1.00 10.67 280 THR A CA 1
ATOM 2176 C C . THR A 1 283 ? 3.376 67.498 5.122 1.00 12.19 280 THR A C 1
ATOM 2177 O O . THR A 1 283 ? 4.419 66.870 4.932 1.00 13.96 280 THR A O 1
ATOM 2181 N N . LEU A 1 284 ? 3.219 68.767 4.759 1.00 12.54 281 LEU A N 1
ATOM 2182 C CA . LEU A 1 284 ? 4.274 69.473 4.049 1.00 13.37 281 LEU A CA 1
ATOM 2183 C C . LEU A 1 284 ? 4.752 70.711 4.788 1.00 15.65 281 LEU A C 1
ATOM 2184 O O . LEU A 1 284 ? 3.968 71.409 5.429 1.00 14.65 281 LEU A O 1
ATOM 2189 N N . SER A 1 285 ? 6.051 70.966 4.692 1.00 19.13 282 SER A N 1
ATOM 2190 C CA . SER A 1 285 ? 6.645 72.174 5.229 1.00 24.07 282 SER A CA 1
ATOM 2191 C C . SER A 1 285 ? 6.810 73.159 4.085 1.00 27.62 282 SER A C 1
ATOM 2192 O O . SER A 1 285 ? 7.612 72.928 3.184 1.00 27.45 282 SER A O 1
ATOM 2195 N N . HIS A 1 286 ? 6.045 74.247 4.107 1.00 33.70 283 HIS A N 1
ATOM 2196 C CA . HIS A 1 286 ? 6.076 75.205 3.003 1.00 39.61 283 HIS A CA 1
ATOM 2197 C C . HIS A 1 286 ? 6.935 76.427 3.300 1.00 41.28 283 HIS A C 1
ATOM 2198 O O . HIS A 1 286 ? 7.928 76.676 2.617 1.00 43.50 283 HIS A O 1
ATOM 2205 N N . ASP A 1 287 ? 6.545 77.197 4.306 1.00 41.82 284 ASP A N 1
ATOM 2206 C CA . ASP A 1 287 ? 7.312 78.372 4.687 1.00 43.24 284 ASP A CA 1
ATOM 2207 C C . ASP A 1 287 ? 7.610 78.321 6.175 1.00 42.82 284 ASP A C 1
ATOM 2208 O O . ASP A 1 287 ? 7.239 79.223 6.928 1.00 42.45 284 ASP A O 1
ATOM 2213 N N . ASN A 1 288 ? 8.284 77.255 6.591 1.00 41.68 285 ASN A N 1
ATOM 2214 C CA . ASN A 1 288 ? 8.544 77.028 8.004 1.00 40.96 285 ASN A CA 1
ATOM 2215 C C . ASN A 1 288 ? 7.244 76.767 8.747 1.00 38.26 285 ASN A C 1
ATOM 2216 O O . ASN A 1 288 ? 7.194 76.807 9.973 1.00 37.72 285 ASN A O 1
ATOM 2221 N N . VAL A 1 289 ? 6.192 76.501 7.983 1.00 35.89 286 VAL A N 1
ATOM 2222 C CA . VAL A 1 289 ? 4.909 76.121 8.547 1.00 33.00 286 VAL A CA 1
ATOM 2223 C C . VAL A 1 289 ? 4.519 74.748 8.023 1.00 30.85 286 VAL A C 1
ATOM 2224 O O . VAL A 1 289 ? 4.742 74.439 6.853 1.00 30.93 286 VAL A O 1
ATOM 2228 N N . LEU A 1 290 ? 3.951 73.924 8.896 1.00 28.45 287 LEU A N 1
ATOM 2229 C CA . LEU A 1 290 ? 3.488 72.601 8.499 1.00 26.30 287 LEU A CA 1
ATOM 2230 C C . LEU A 1 290 ? 1.997 72.620 8.199 1.00 26.98 287 LEU A C 1
ATOM 2231 O O . LEU A 1 290 ? 1.185 72.934 9.062 1.00 28.20 287 LEU A O 1
ATOM 2236 N N . THR A 1 291 ? 1.651 72.298 6.961 1.00 27.61 288 THR A N 1
ATOM 2237 C CA . THR A 1 291 ? 0.267 72.168 6.554 1.00 29.07 288 THR A CA 1
ATOM 2238 C C . THR A 1 291 ? 0.011 70.682 6.415 1.00 29.07 288 THR A C 1
ATOM 2239 O O . THR A 1 291 ? 0.949 69.892 6.390 1.00 30.35 288 THR A O 1
ATOM 2243 N N . GLU A 1 292 ? -1.250 70.288 6.311 1.00 28.87 289 GLU A N 1
ATOM 2244 C CA . GLU A 1 292 ? -1.558 68.887 6.066 1.00 26.30 289 GLU A CA 1
ATOM 2245 C C . GLU A 1 292 ? -2.906 68.720 5.377 1.00 24.73 289 GLU A C 1
ATOM 2246 O O . GLU A 1 292 ? -3.826 69.510 5.586 1.00 24.07 289 GLU A O 1
ATOM 2252 N N . LYS A 1 293 ? -3.006 67.692 4.542 1.00 22.35 290 LYS A N 1
ATOM 2253 C CA . LYS A 1 293 ? -4.271 67.331 3.921 1.00 21.55 290 LYS A CA 1
ATOM 2254 C C . LYS A 1 293 ? -4.274 65.867 3.516 1.00 19.29 290 LYS A C 1
ATOM 2255 O O . LYS A 1 293 ? -3.217 65.248 3.412 1.00 20.69 290 LYS A O 1
ATOM 2261 N N . PRO A 1 294 ? -5.470 65.301 3.308 1.00 17.22 291 PRO A N 1
ATOM 2262 C CA . PRO A 1 294 ? -5.598 63.911 2.900 1.00 15.87 291 PRO A CA 1
ATOM 2263 C C . PRO A 1 294 ? -5.205 63.725 1.446 1.00 16.13 291 PRO A C 1
ATOM 2264 O O . PRO A 1 294 ? -5.535 64.558 0.603 1.00 18.74 291 PRO A O 1
ATOM 2268 N N . LEU A 1 295 ? -4.496 62.640 1.161 1.00 15.40 292 LEU A N 1
ATOM 2269 C CA . LEU A 1 295 ? -4.113 62.314 -0.200 1.00 13.26 292 LEU A CA 1
ATOM 2270 C C . LEU A 1 295 ? -5.045 61.258 -0.770 1.00 13.49 292 LEU A C 1
ATOM 2271 O O . LEU A 1 295 ? -5.167 60.162 -0.225 1.00 12.02 292 LEU A O 1
ATOM 2276 N N . LEU A 1 296 ? -5.705 61.603 -1.870 1.00 15.94 293 LEU A N 1
ATOM 2277 C CA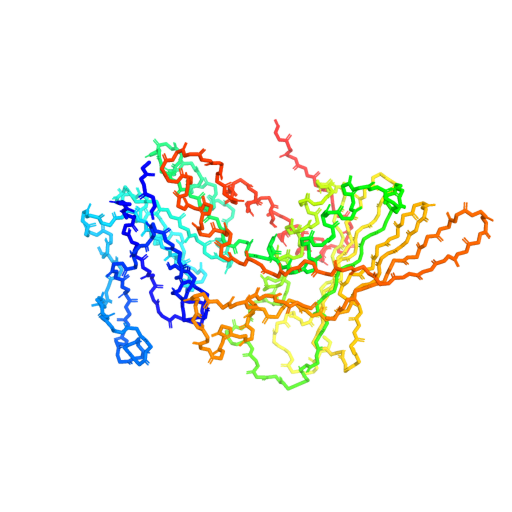 . LEU A 1 296 ? -6.617 60.694 -2.558 1.00 15.55 293 LEU A CA 1
ATOM 2278 C C . LEU A 1 296 ? -5.951 59.348 -2.823 1.00 13.47 293 LEU A C 1
ATOM 2279 O O . LEU A 1 296 ? -4.936 59.283 -3.514 1.00 14.73 293 LEU A O 1
ATOM 2284 N N . THR A 1 297 ? -6.524 58.279 -2.282 1.00 10.02 294 THR A N 1
ATOM 2285 C CA . THR A 1 297 ? -5.949 56.941 -2.430 1.00 9.69 294 THR A CA 1
ATOM 2286 C C . THR A 1 297 ? -6.374 56.256 -3.729 1.00 9.53 294 THR A C 1
ATOM 2287 O O . THR A 1 297 ? -7.557 55.999 -3.939 1.00 11.25 294 THR A O 1
ATOM 2291 N N . LEU A 1 298 ? -5.417 55.943 -4.596 1.00 7.69 295 LEU A N 1
ATOM 2292 C CA . LEU A 1 298 ? -5.735 55.178 -5.794 1.00 6.92 295 LEU A CA 1
ATOM 2293 C C . LEU A 1 298 ? -6.352 53.829 -5.423 1.00 6.85 295 LEU A C 1
ATOM 2294 O O . LEU A 1 298 ? -5.983 53.226 -4.411 1.00 8.45 295 LEU A O 1
ATOM 2299 N N . PRO A 1 299 ? -7.316 53.361 -6.225 1.00 4.60 296 PRO A N 1
ATOM 2300 C CA . PRO A 1 299 ? -7.920 52.057 -5.974 1.00 4.24 296 PRO A CA 1
ATOM 2301 C C . PRO A 1 299 ? -6.936 50.909 -6.187 1.00 5.82 296 PRO A C 1
ATOM 2302 O O . PRO A 1 299 ? -6.060 50.990 -7.056 1.00 6.29 296 PRO A O 1
ATOM 2306 N N . GLY A 1 300 ? -7.078 49.849 -5.392 1.00 6.53 297 GLY A N 1
ATOM 2307 C CA . GLY A 1 300 ? -6.289 48.636 -5.587 1.00 5.58 297 GLY A CA 1
ATOM 2308 C C . GLY A 1 300 ? -6.611 48.087 -6.957 1.00 7.50 297 GLY A C 1
ATOM 2309 O O . GLY A 1 300 ? -7.694 48.337 -7.487 1.00 10.03 297 GLY A O 1
ATOM 2310 N N . ASN A 1 301 ? -5.687 47.339 -7.547 1.00 6.50 298 ASN A N 1
ATOM 2311 C CA . ASN A 1 301 ? -5.875 46.912 -8.927 1.00 6.01 298 ASN A CA 1
ATOM 2312 C C . ASN A 1 301 ? -5.171 45.602 -9.244 1.00 7.12 298 ASN A C 1
ATOM 2313 O O . ASN A 1 301 ? -4.275 45.554 -10.092 1.00 7.49 298 ASN A O 1
ATOM 2318 N N . TYR A 1 302 ? -5.575 44.535 -8.564 1.00 6.67 299 TYR A N 1
ATOM 2319 C CA . TYR A 1 302 ? -4.917 43.256 -8.755 1.00 7.58 299 TYR A CA 1
ATOM 2320 C C . TYR A 1 302 ? -5.017 42.790 -10.205 1.00 8.85 299 TYR A C 1
ATOM 2321 O O . TYR A 1 302 ? -4.067 42.214 -10.734 1.00 10.61 299 TYR A O 1
ATOM 2330 N N . PRO A 1 303 ? -6.157 43.059 -10.862 1.00 10.16 300 PRO A N 1
ATOM 2331 C CA . PRO A 1 303 ? -6.352 42.633 -12.255 1.00 9.46 300 PRO A CA 1
ATOM 2332 C C . PRO A 1 303 ? -5.230 43.096 -13.180 1.00 8.80 300 PRO A C 1
ATOM 2333 O O . PRO A 1 303 ? -4.977 42.464 -14.203 1.00 11.23 300 PRO A O 1
ATOM 2337 N N . ALA A 1 304 ? -4.563 44.189 -12.830 1.00 7.87 301 ALA A N 1
ATOM 2338 C CA . ALA A 1 304 ? -3.459 44.676 -13.647 1.00 8.77 301 ALA A CA 1
ATOM 2339 C C . ALA A 1 304 ? -2.403 43.589 -13.876 1.00 9.20 301 ALA A C 1
ATOM 2340 O O . ALA A 1 304 ? -1.728 43.580 -14.909 1.00 11.25 301 ALA A O 1
ATOM 2342 N N . TYR A 1 305 ? -2.264 42.677 -12.916 1.00 7.60 302 TYR A N 1
ATOM 2343 C CA . TYR A 1 305 ? -1.262 41.613 -13.010 1.00 6.41 302 TYR A CA 1
ATOM 2344 C C . TYR A 1 305 ? -1.536 40.679 -14.176 1.00 6.44 302 TYR A C 1
ATOM 2345 O O . TYR A 1 305 ? -0.690 40.497 -15.053 1.00 5.41 302 TYR A O 1
ATOM 2354 N N . TYR A 1 306 ? -2.719 40.075 -14.177 1.00 7.48 303 TYR A N 1
ATOM 2355 C CA . TYR A 1 306 ? -3.079 39.135 -15.230 1.00 9.10 303 TYR A CA 1
ATOM 2356 C C . TYR A 1 306 ? -3.226 39.800 -16.599 1.00 8.45 303 TYR A C 1
ATOM 2357 O O . TYR A 1 306 ? -2.848 39.226 -17.618 1.00 8.58 303 TYR A O 1
ATOM 2366 N N . ALA A 1 307 ? -3.754 41.015 -16.623 1.00 7.15 304 ALA A N 1
ATOM 2367 C CA . ALA A 1 307 ? -3.803 41.756 -17.864 1.00 9.52 304 ALA A CA 1
ATOM 2368 C C . ALA A 1 307 ? -2.372 41.954 -18.347 1.00 10.57 304 ALA A C 1
ATOM 2369 O O . ALA A 1 307 ? -2.107 41.973 -19.548 1.00 11.82 304 ALA A O 1
ATOM 2371 N N . GLY A 1 308 ? -1.450 42.088 -17.399 1.00 10.46 305 GLY A N 1
ATOM 2372 C CA . GLY A 1 308 ? -0.037 42.233 -17.718 1.00 10.72 305 GLY A CA 1
ATOM 2373 C C . GLY A 1 308 ? 0.546 40.925 -18.215 1.00 11.28 305 GLY A C 1
ATOM 2374 O O . GLY A 1 308 ? 1.362 40.904 -19.136 1.00 11.32 305 GLY A O 1
ATOM 2375 N N . ILE A 1 309 ? 0.133 39.828 -17.594 1.00 11.43 306 ILE A N 1
ATOM 2376 C CA . ILE A 1 309 ? 0.575 38.510 -18.020 1.00 12.01 306 ILE A CA 1
ATOM 2377 C C . ILE A 1 309 ? 0.092 38.268 -19.442 1.00 12.93 306 ILE A C 1
ATOM 2378 O O . ILE A 1 309 ? 0.875 37.949 -20.335 1.00 13.72 306 ILE A O 1
ATOM 2383 N N . ARG A 1 310 ? -1.210 38.427 -19.640 1.00 12.70 307 ARG A N 1
ATOM 2384 C CA . ARG A 1 310 ? -1.797 38.361 -20.962 1.00 12.05 307 ARG A CA 1
ATOM 2385 C C . ARG A 1 310 ? -0.913 39.077 -21.975 1.00 13.12 307 ARG A C 1
ATOM 2386 O O . ARG A 1 310 ? -0.403 38.464 -22.912 1.00 14.78 307 ARG A O 1
ATOM 2394 N N . ASP A 1 311 ? -0.726 40.377 -21.776 1.00 12.80 308 ASP A N 1
ATOM 2395 C CA . ASP A 1 311 ? -0.011 41.201 -22.742 1.00 13.65 308 ASP A CA 1
ATOM 2396 C C . ASP A 1 311 ? 1.438 40.770 -22.955 1.00 14.77 308 ASP A C 1
ATOM 2397 O O . ASP A 1 311 ? 1.985 40.949 -24.046 1.00 15.78 308 ASP A O 1
ATOM 2402 N N . ALA A 1 312 ? 2.057 40.205 -21.920 1.00 14.05 309 ALA A N 1
ATOM 2403 C CA . ALA A 1 312 ? 3.429 39.713 -22.031 1.00 12.84 309 ALA A CA 1
ATOM 2404 C C . ALA A 1 312 ? 3.504 38.459 -22.904 1.00 13.88 309 ALA A C 1
ATOM 2405 O O . ALA A 1 312 ? 4.404 38.328 -23.736 1.00 12.52 309 ALA A O 1
ATOM 2407 N N . ILE A 1 313 ? 2.559 37.542 -22.706 1.00 13.00 310 ILE A N 1
ATOM 2408 C CA . ILE A 1 313 ? 2.466 36.345 -23.533 1.00 13.58 310 ILE A CA 1
ATOM 2409 C C . ILE A 1 313 ? 2.439 36.728 -25.006 1.00 15.58 310 ILE A C 1
ATOM 2410 O O . ILE A 1 313 ? 3.213 36.210 -25.815 1.00 15.80 310 ILE A O 1
ATOM 2415 N N . TRP A 1 314 ? 1.531 37.637 -25.349 1.00 17.71 311 TRP A N 1
ATOM 2416 C CA . TRP A 1 314 ? 1.370 38.081 -26.728 1.00 17.71 311 TRP A CA 1
ATOM 2417 C C . TRP A 1 314 ? 2.554 38.916 -27.197 1.00 19.20 311 TRP A C 1
ATOM 2418 O O . TRP A 1 314 ? 2.604 39.339 -28.347 1.00 20.93 311 TRP A O 1
ATOM 2429 N N . GLY A 1 315 ? 3.505 39.148 -26.296 1.00 21.62 312 GLY A N 1
ATOM 2430 C CA . GLY A 1 315 ? 4.738 39.853 -26.634 1.00 23.51 312 GLY A CA 1
ATOM 2431 C C . GLY A 1 315 ? 4.572 41.357 -26.719 1.00 25.27 312 GLY A C 1
ATOM 2432 O O . GLY A 1 315 ? 5.464 42.060 -27.190 1.00 25.17 312 GLY A O 1
ATOM 2433 N N . THR A 1 316 ? 3.432 41.855 -26.251 1.00 27.45 313 THR A N 1
ATOM 2434 C CA . THR A 1 316 ? 3.129 43.283 -26.324 1.00 30.13 313 THR A CA 1
ATOM 2435 C C . THR A 1 316 ? 3.867 44.115 -25.269 1.00 29.85 313 THR A C 1
ATOM 2436 O O . THR A 1 316 ? 4.266 45.250 -25.535 1.00 31.10 313 THR A O 1
ATOM 2440 N N . ALA A 1 317 ? 4.034 43.556 -24.073 1.00 28.55 314 ALA A N 1
ATOM 2441 C CA . ALA A 1 317 ? 4.594 44.310 -22.954 1.00 28.00 314 ALA A CA 1
ATOM 2442 C C . ALA A 1 317 ? 5.432 43.441 -22.013 1.00 26.46 314 ALA A C 1
ATOM 2443 O O . ALA A 1 317 ? 5.408 42.212 -22.108 1.00 26.03 314 ALA A O 1
ATOM 2445 N N . PRO A 1 318 ? 6.173 44.089 -21.097 1.00 24.71 315 PRO A N 1
ATOM 2446 C CA . PRO A 1 318 ? 7.110 43.442 -20.175 1.00 23.82 315 PRO A CA 1
ATOM 2447 C C . PRO A 1 318 ? 6.433 42.566 -19.121 1.00 23.13 315 PRO A C 1
ATOM 2448 O O . PRO A 1 318 ? 5.383 42.926 -18.592 1.00 23.91 315 PRO A O 1
ATOM 2452 N N . ASN A 1 319 ? 7.042 41.422 -18.825 1.00 21.29 316 ASN A N 1
ATOM 2453 C CA . ASN A 1 319 ? 6.598 40.574 -17.727 1.00 19.36 316 ASN A CA 1
ATOM 2454 C C . ASN A 1 319 ? 6.361 41.420 -16.467 1.00 17.83 316 ASN A C 1
ATOM 2455 O O . ASN A 1 319 ? 7.262 42.125 -16.006 1.00 15.53 316 ASN A O 1
ATOM 2460 N N . PRO A 1 320 ? 5.142 41.352 -15.907 1.00 17.34 317 PRO A N 1
ATOM 2461 C CA . PRO A 1 320 ? 4.760 42.185 -14.763 1.00 17.38 317 PRO A CA 1
ATOM 2462 C C . PRO A 1 320 ? 5.654 41.927 -13.554 1.00 17.36 317 PRO A C 1
ATOM 2463 O O . PRO A 1 320 ? 5.950 42.848 -12.792 1.00 18.69 317 PRO A O 1
ATOM 2467 N N . VAL A 1 321 ? 6.066 40.675 -13.383 1.00 16.05 318 VAL A N 1
ATOM 2468 C CA . VAL A 1 321 ? 6.962 40.291 -12.300 1.00 14.28 318 VAL A CA 1
ATOM 2469 C C . VAL A 1 321 ? 7.878 39.167 -12.768 1.00 15.85 318 VAL A C 1
ATOM 2470 O O . VAL A 1 321 ? 7.517 37.988 -12.705 1.00 16.08 318 VAL A O 1
ATOM 2474 N N . PRO A 1 322 ? 9.068 39.533 -13.254 1.00 15.76 319 PRO A N 1
ATOM 2475 C CA . PRO A 1 322 ? 10.058 38.570 -13.702 1.00 16.65 319 PRO A CA 1
ATOM 2476 C C . PRO A 1 322 ? 10.526 37.678 -12.558 1.00 18.09 319 PRO A C 1
ATOM 2477 O O . PRO A 1 322 ? 10.609 38.126 -11.410 1.00 17.54 319 PRO A O 1
ATOM 2481 N N . ALA A 1 323 ? 10.830 36.424 -12.881 1.00 19.61 320 ALA A N 1
ATOM 2482 C CA . ALA A 1 323 ? 11.409 35.498 -11.919 1.00 18.83 320 ALA A CA 1
ATOM 2483 C C . ALA A 1 323 ? 12.614 36.154 -11.264 1.00 19.23 320 ALA A C 1
ATOM 2484 O O . ALA A 1 323 ? 12.782 36.088 -10.049 1.00 21.07 320 ALA A O 1
ATOM 2486 N N . THR A 1 324 ? 13.445 36.790 -12.084 1.00 19.04 321 THR A N 1
ATOM 2487 C CA . THR A 1 324 ? 14.597 37.548 -11.606 1.00 19.64 321 THR A CA 1
ATOM 2488 C C . THR A 1 324 ? 14.318 38.292 -10.305 1.00 20.0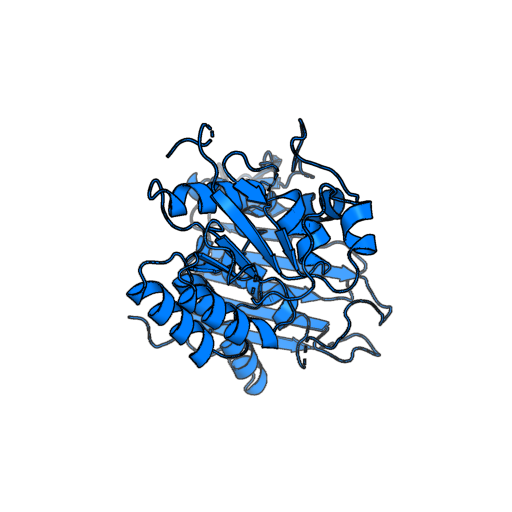9 321 THR A C 1
ATOM 2489 O O . THR A 1 324 ? 15.091 38.205 -9.348 1.00 20.08 321 THR A O 1
ATOM 2493 N N . GLU A 1 325 ? 13.210 39.027 -10.283 1.00 20.27 322 GLU A N 1
ATOM 2494 C CA . GLU A 1 325 ? 12.875 39.880 -9.151 1.00 19.92 322 GLU A CA 1
ATOM 2495 C C . GLU A 1 325 ? 12.357 39.075 -7.971 1.00 19.72 322 GLU A C 1
ATOM 2496 O O . GLU A 1 325 ? 12.559 39.451 -6.813 1.00 19.39 322 GLU A O 1
ATOM 2502 N N . ALA A 1 326 ? 11.689 37.965 -8.267 1.00 18.93 323 ALA A N 1
ATOM 2503 C CA . ALA A 1 326 ? 11.186 37.093 -7.219 1.00 18.88 323 ALA A CA 1
ATOM 2504 C C . ALA A 1 326 ? 12.366 36.460 -6.503 1.00 18.39 323 ALA A C 1
ATOM 2505 O O . ALA A 1 326 ? 12.393 36.374 -5.277 1.00 19.09 323 ALA A O 1
ATOM 2507 N N . ILE A 1 327 ? 13.352 36.037 -7.286 1.00 18.53 324 ILE A N 1
ATOM 2508 C CA . ILE A 1 327 ? 14.551 35.404 -6.750 1.00 18.67 324 ILE A CA 1
ATOM 2509 C C . ILE A 1 327 ? 15.318 36.336 -5.807 1.00 20.26 324 ILE A C 1
ATOM 2510 O O . ILE A 1 327 ? 15.805 35.904 -4.760 1.00 18.66 324 ILE A O 1
ATOM 2515 N N . LYS A 1 328 ? 15.410 37.613 -6.172 1.00 20.75 325 LYS A N 1
ATOM 2516 C CA . LYS A 1 328 ? 16.032 38.604 -5.295 1.00 22.74 325 LYS A CA 1
ATOM 2517 C C . LYS A 1 328 ? 15.311 38.719 -3.951 1.00 22.00 325 LYS A C 1
ATOM 2518 O O . LYS A 1 328 ? 15.956 38.824 -2.904 1.00 22.08 325 LYS A O 1
ATOM 2524 N N . VAL A 1 329 ? 13.979 38.691 -3.980 1.00 20.49 326 VAL A N 1
ATOM 2525 C CA . VAL A 1 329 ? 13.185 38.776 -2.756 1.00 19.75 326 VAL A CA 1
ATOM 2526 C C . VAL A 1 329 ? 13.408 37.527 -1.916 1.00 19.85 326 VAL A C 1
ATOM 2527 O O . VAL A 1 329 ? 13.511 37.579 -0.691 1.00 19.18 326 VAL A O 1
ATOM 2539 N N . GLU A 1 331 ? 16.074 35.734 -1.912 1.00 19.96 328 GLU A N 1
ATOM 2540 C CA . GLU A 1 331 ? 17.414 35.828 -1.341 1.00 19.10 328 GLU A CA 1
ATOM 2541 C C . GLU A 1 331 ? 17.395 36.588 -0.024 1.00 19.36 328 GLU A C 1
ATOM 2542 O O . GLU A 1 331 ? 18.064 36.207 0.938 1.00 19.43 328 GLU A O 1
ATOM 2548 N N . LEU A 1 332 ? 16.631 37.674 0.008 1.00 18.65 329 LEU A N 1
ATOM 2549 C CA . LEU A 1 332 ? 16.512 38.479 1.212 1.00 18.16 329 LEU A CA 1
ATOM 2550 C C . LEU A 1 332 ? 15.743 37.746 2.303 1.00 18.31 329 LEU A C 1
ATOM 2551 O O . LEU A 1 332 ? 15.991 37.955 3.496 1.00 19.41 329 LEU A O 1
ATOM 2556 N N . ILE A 1 333 ? 14.805 36.893 1.901 1.00 15.71 330 ILE A N 1
ATOM 2557 C CA . ILE A 1 333 ? 14.078 36.090 2.871 1.00 12.81 330 ILE A CA 1
ATOM 2558 C C . ILE A 1 333 ? 15.067 35.199 3.605 1.00 12.76 330 ILE A C 1
ATOM 2559 O O . ILE A 1 333 ? 15.052 35.122 4.826 1.00 12.90 330 ILE A O 1
ATOM 2564 N N . GLU A 1 334 ? 15.947 34.543 2.860 1.00 13.88 331 GLU A N 1
ATOM 2565 C CA . GLU A 1 334 ? 16.959 33.700 3.480 1.00 14.71 331 GLU A CA 1
ATOM 2566 C C . GLU A 1 334 ? 17.931 34.537 4.304 1.00 15.59 331 GLU A C 1
ATOM 2567 O O . GLU A 1 334 ? 18.312 34.151 5.414 1.00 17.19 331 GLU A O 1
ATOM 2573 N N . LEU A 1 335 ? 18.333 35.683 3.759 1.00 14.72 332 LEU A N 1
ATOM 2574 C CA . LEU A 1 335 ? 19.283 36.548 4.445 1.00 14.14 332 LEU A CA 1
ATOM 2575 C C . LEU A 1 335 ? 18.698 37.027 5.771 1.00 14.26 332 LEU A C 1
ATOM 2576 O O . LEU A 1 335 ? 19.430 37.248 6.737 1.00 14.24 332 LEU A O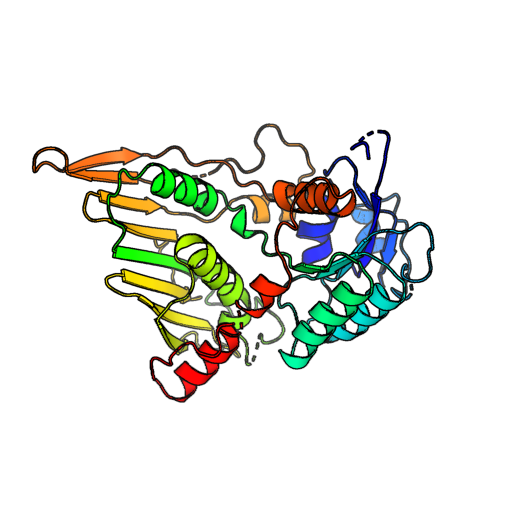 1
ATOM 2581 N N . GLY A 1 336 ? 17.377 37.178 5.816 1.00 13.83 333 GLY A N 1
ATOM 2582 C CA . GLY A 1 336 ? 16.693 37.558 7.047 1.00 12.46 333 GLY A CA 1
ATOM 2583 C C . GLY A 1 336 ? 16.885 36.494 8.110 1.00 13.14 333 GLY A C 1
ATOM 2584 O O . GLY A 1 336 ? 17.205 36.804 9.262 1.00 13.17 333 GLY A O 1
ATOM 2585 N N . ILE A 1 337 ? 16.692 35.236 7.712 1.00 10.99 334 ILE A N 1
ATOM 2586 C CA . ILE A 1 337 ? 16.907 34.088 8.590 1.00 8.83 334 ILE A CA 1
ATOM 2587 C C . ILE A 1 337 ? 18.331 34.061 9.121 1.00 8.97 334 ILE A C 1
ATOM 2588 O O . ILE A 1 337 ? 18.547 33.884 10.316 1.00 10.63 334 ILE A O 1
ATOM 2593 N N . ALA A 1 338 ? 19.302 34.215 8.227 1.00 8.70 335 ALA A N 1
ATOM 2594 C CA . ALA A 1 338 ? 20.705 34.214 8.627 1.00 8.29 335 ALA A CA 1
ATOM 2595 C C . ALA A 1 338 ? 20.962 35.361 9.589 1.00 9.70 335 ALA A C 1
ATOM 2596 O O . ALA A 1 338 ? 21.524 35.165 10.668 1.00 9.63 335 ALA A O 1
ATOM 2598 N N . SER A 1 339 ? 20.539 36.559 9.189 1.00 10.24 336 SER A N 1
ATOM 2599 C CA . SER A 1 339 ? 20.725 37.757 10.004 1.00 10.18 336 SER A CA 1
ATOM 2600 C C . SER A 1 339 ? 20.161 37.556 11.396 1.00 9.77 336 SER A C 1
ATOM 2601 O O . SER A 1 339 ? 20.756 37.978 12.384 1.00 10.62 336 SER A O 1
ATOM 2604 N N . ASP A 1 340 ? 19.006 36.908 11.470 1.00 10.15 337 ASP A N 1
ATOM 2605 C CA . ASP A 1 340 ? 18.376 36.660 12.754 1.00 10.46 337 ASP A CA 1
ATOM 2606 C C . ASP A 1 340 ? 19.198 35.672 13.568 1.00 10.75 337 ASP A C 1
ATOM 2607 O O . ASP A 1 340 ? 19.349 35.829 14.776 1.00 11.91 337 ASP A O 1
ATOM 2612 N N . GLN A 1 341 ? 19.727 34.652 12.901 1.00 9.82 338 GLN A N 1
ATOM 2613 C CA . GLN A 1 341 ? 20.536 33.650 13.574 1.00 9.99 338 GLN A CA 1
ATOM 2614 C C . GLN A 1 341 ? 21.776 34.278 14.194 1.00 11.89 338 GLN A C 1
ATOM 2615 O O . GLN A 1 341 ? 22.194 33.899 15.291 1.00 13.94 338 GLN A O 1
ATOM 2621 N N . GLN A 1 342 ? 22.361 35.243 13.491 1.00 13.60 339 GLN A N 1
ATOM 2622 C CA . GLN A 1 342 ? 23.587 35.886 13.949 1.00 14.23 339 GLN A CA 1
ATOM 2623 C C . GLN A 1 342 ? 23.308 37.171 14.720 1.00 15.44 339 GLN A C 1
ATOM 2624 O O . GLN A 1 342 ? 24.214 37.756 15.309 1.00 17.62 339 GLN A O 1
ATOM 2630 N N . LYS A 1 343 ? 22.056 37.609 14.721 1.00 16.48 340 LYS A N 1
ATOM 2631 C CA . LYS A 1 343 ? 21.720 38.910 15.287 1.00 18.90 340 LYS A CA 1
ATOM 2632 C C . LYS A 1 343 ? 22.678 39.955 14.722 1.00 19.24 340 LYS A C 1
ATOM 2633 O O . LYS A 1 343 ? 23.266 40.743 15.464 1.00 21.77 340 LYS A O 1
ATOM 2639 N N . LYS A 1 344 ? 22.855 39.941 13.407 1.00 18.75 341 LYS A N 1
ATOM 2640 C CA . LYS A 1 344 ? 23.677 40.938 12.735 1.00 18.42 341 LYS A CA 1
ATOM 2641 C C . LYS A 1 344 ? 22.918 41.531 11.572 1.00 17.66 341 LYS A C 1
ATOM 2642 O O . LYS A 1 344 ? 22.057 40.874 10.983 1.00 17.00 341 LYS A O 1
ATOM 2648 N N . ALA A 1 345 ? 23.242 42.776 11.243 1.00 15.91 342 ALA A N 1
ATOM 2649 C CA . ALA A 1 345 ? 22.865 43.328 9.957 1.00 14.41 342 ALA A CA 1
ATOM 2650 C C . ALA A 1 345 ? 23.847 42.754 8.949 1.00 12.95 342 ALA A C 1
ATOM 2651 O O . ALA A 1 345 ? 25.037 43.056 8.991 1.00 13.50 342 ALA A O 1
ATOM 2653 N N . LEU A 1 346 ? 23.355 41.891 8.069 1.00 13.75 343 LEU A N 1
ATOM 2654 C CA . LEU A 1 346 ? 24.207 41.242 7.075 1.00 15.12 343 LEU A CA 1
ATOM 2655 C C . LEU A 1 346 ? 24.173 42.006 5.759 1.00 15.15 343 LEU A C 1
ATOM 2656 O O . LEU A 1 346 ? 23.164 42.623 5.426 1.00 16.00 343 LEU A O 1
ATOM 2661 N N . PRO A 1 347 ? 25.285 41.975 5.011 1.00 15.25 344 PRO A N 1
ATOM 2662 C CA . PRO A 1 347 ? 25.369 42.713 3.760 1.00 15.83 344 PRO A CA 1
ATOM 2663 C C . PRO A 1 347 ? 24.789 41.934 2.591 1.00 17.99 344 PRO A C 1
ATOM 2664 O O . PRO A 1 347 ? 24.907 40.710 2.543 1.00 17.78 344 PRO A O 1
ATOM 2668 N N . ILE A 1 348 ? 24.154 42.650 1.670 1.00 21.38 345 ILE A N 1
ATOM 2669 C CA . ILE A 1 348 ? 23.734 42.088 0.394 1.00 24.99 345 ILE A CA 1
ATOM 2670 C C . ILE A 1 348 ? 24.946 42.011 -0.527 1.00 28.30 345 ILE A C 1
ATOM 2671 O O . ILE A 1 348 ? 25.713 42.971 -0.631 1.00 26.99 345 ILE A O 1
ATOM 2676 N N . ILE A 1 349 ? 25.120 40.870 -1.190 1.00 33.16 346 ILE A N 1
ATOM 2677 C CA . ILE A 1 349 ? 26.284 40.659 -2.052 1.00 38.81 346 ILE A CA 1
ATOM 2678 C C . ILE A 1 349 ? 25.915 40.023 -3.394 1.00 42.97 346 ILE A C 1
ATOM 2679 O O . ILE A 1 349 ? 24.739 39.792 -3.685 1.00 43.06 346 ILE A O 1
ATOM 2684 N N . ALA A 1 350 ? 26.938 39.757 -4.207 1.00 48.05 347 ALA A N 1
ATOM 2685 C CA . ALA A 1 350 ? 26.797 39.014 -5.466 1.00 52.89 347 ALA A CA 1
ATOM 2686 C C . ALA A 1 350 ? 25.831 39.647 -6.472 1.00 55.73 347 ALA A C 1
ATOM 2687 O O . ALA A 1 350 ? 24.923 38.980 -6.975 1.00 56.01 347 ALA A O 1
ATOM 2689 N N . LYS A 1 351 ? 26.040 40.925 -6.774 1.00 58.78 348 LYS A N 1
ATOM 2690 C CA . LYS A 1 351 ? 25.187 41.635 -7.725 1.00 60.93 348 LYS A CA 1
ATOM 2691 C C . LYS A 1 351 ? 25.841 41.726 -9.106 1.00 62.24 348 LYS A C 1
ATOM 2692 O O . LYS A 1 351 ? 26.883 42.365 -9.270 1.00 61.84 348 LYS A O 1
ATOM 2698 N N . ASN A 1 352 ? 25.221 41.075 -10.088 1.00 63.63 349 ASN A N 1
ATOM 2699 C CA . ASN A 1 352 ? 25.715 41.058 -11.467 1.00 64.91 349 ASN A CA 1
ATOM 2700 C C . ASN A 1 352 ? 27.235 41.171 -11.590 1.00 64.94 349 ASN A C 1
ATOM 2701 O O . ASN A 1 352 ? 27.786 41.106 -12.690 1.00 64.15 349 ASN A O 1
#

B-factor: mean 22.95, std 18.84, range [2.0, 99.2]

Foldseek 3Di:
DDLVAAAEEEEEEDPPCCQQPVVQLCLRRRYHDNAYAYDDLVVVVVFDPVHNYHPDLVCLPPLRHAEYEAADDQACQLVSLVSNVVSVHAYEYEPPNHPDLVSLVVSLVSCVVSVHHYFYQLLCCQFLQLVLVVVVVVVQQLPAWAEKEAEDEAADLDPDDDPDDCCYPVCRVCVLNQLLSCCVRPNAAFWKAKAWDDRVPDPHTFWMWMWGHHDRHIYIYIYHHHDPDWDWRMWIHGPFKIKTFGDTFDSSVCSVVPDHDDDPCAQQDRFIKIWGQDPVDIDMDTRHTGGGDSSVQVNQVSCVRVVNDDNPGGSVSSSVSVVSVVNVVSNVVSHGGGDDDDD

Solvent-accessible surface area: 16137 Å² total

Sequence (343 aa):
SNAADKIKVGLLGYGYASKTFHAPLIGTPGLELAGVSSSDASKVHADWPAIPVVSDPQLFNDPSIDLIVIPTPNDTHFPLAQSALAAGKHVVVDKPFTVTLSQANALKEHADDAGLLLSVFHNRRWDSDFLTLKTLLAEGSLGNVVYFESHFDRYRPEIRQRWREQGGGIWYDLGPHLLDQALQLFGLPETLNVDLGLRPGSQSVDYFHAVLSYPGQRVVLHSTVLAAAETARYIVHGTQGSYIKFGVDPQEDRLKAGERLPQADWGYDRDGIVTLSHDNVLTEKPLLTLPGNYPAYYAGIRDAIWGTAPNPVPATEAIKVELIELGIASDQQKKALPIIAKN

Radius of gyration: 20.72 Å; Cα contacts (8 Å, |Δi|>4): 707; chains: 1; bounding box: 47×63×54 Å

CATH classification: 3.40.50.720 (+1 more: 3.30.360.10)

Organism: Yersinia pestis (NCBI:txid632)

InterPro domains:
  IPR000683 Gfo/Idh/MocA-like oxidoreductase, N-terminal [PF01408] (5-122)
  IPR004104 Gfo/Idh/MocA-like oxidoreductase, C-terminal [PF02894] (134-342)
  IPR036291 NAD(P)-binding domain superfamily [SSF51735] (3-196)
  IPR051317 Gfo/Idh/MocA family oxidoreductases [PTHR43708] (3-343)